Protein AF-A0A922ABZ6-F1 (afdb_monomer_lite)

pLDDT: mean 70.18, std 15.96, range [32.09, 91.5]

Organism: Carya illinoinensis (NCBI:txid32201)

Foldseek 3Di:
DDLVVLVVLLQDQDDCVPPVVSNVVSQVSQVVLLVVVLVPDDPVLNVVSVPPSGNNVSVVVVLVVVVVVVPDDDDDDDDDDDDDDDDDDDDDDDDPDCPDLVLCVQLLVCLLVLNLVSNVVSCVVPVCQLQDARPPQQGGSLLSNLVSVNLVNLLVSLVSDDLVSQCDAGNVRDGSLRSCVSVVVVSSNVSSVD

Radius of gyration: 22.15 Å; chains: 1; bounding box: 46×46×70 Å

InterPro domains:
  IPR002110 Ankyrin repeat [PF12796] (137-193)

Secondary structure (DSSP, 8-state):
--HHHHHHTTSSPPPTTT-HHHHHHHHHHHHHHHHHHHHHS-HHHHHHHTT-S-HHHHHHHHHHHHHHGGG------------------------S----TTHHHHHHHHHHTT-HHHHHHHHHH-GGGGT---TTSSSSHHHHHHHTT-HHHHHHHHHHS-HHHHT-B-TTS-BHHHHHHHTT-HHHHHHTT-

Structure (mmCIF, N/CA/C/O backbone):
data_AF-A0A922ABZ6-F1
#
_entry.id   AF-A0A922ABZ6-F1
#
loop_
_atom_site.group_PDB
_atom_site.id
_atom_site.type_symbol
_atom_site.label_atom_id
_atom_site.label_alt_id
_atom_site.label_comp_id
_atom_site.label_asym_id
_atom_site.label_entity_id
_atom_site.label_seq_id
_atom_site.pdbx_PDB_ins_code
_atom_site.Cartn_x
_atom_site.Cartn_y
_atom_site.Cartn_z
_atom_site.occupancy
_atom_site.B_iso_or_equiv
_atom_site.auth_seq_id
_atom_site.auth_comp_id
_atom_site.auth_asym_id
_atom_site.auth_atom_id
_atom_site.pdbx_PDB_model_num
ATOM 1 N N . MET A 1 1 ? -15.341 13.114 8.470 1.00 44.47 1 MET A N 1
ATOM 2 C CA . MET A 1 1 ? -14.478 12.720 9.604 1.00 44.47 1 MET A CA 1
ATOM 3 C C . MET A 1 1 ? -13.965 11.326 9.291 1.00 44.47 1 MET A C 1
ATOM 5 O O . MET A 1 1 ? -14.801 10.466 9.055 1.00 44.47 1 MET A O 1
ATOM 9 N N . GLY A 1 2 ? -12.650 11.138 9.168 1.00 47.41 2 GLY A N 1
ATOM 10 C CA . GLY A 1 2 ? -12.057 9.849 8.787 1.00 47.41 2 GLY A CA 1
ATOM 11 C C . GLY A 1 2 ? -11.993 8.852 9.949 1.00 47.41 2 GLY A C 1
ATOM 12 O O . GLY A 1 2 ? -12.058 9.259 11.112 1.00 47.41 2 GLY A O 1
ATOM 13 N N . LEU A 1 3 ? -11.845 7.561 9.629 1.00 48.88 3 LEU A N 1
ATOM 14 C CA . LEU A 1 3 ? -11.739 6.465 10.605 1.00 48.88 3 LEU A CA 1
ATOM 15 C C . LEU A 1 3 ? -10.607 6.691 11.627 1.00 48.88 3 LEU A C 1
ATOM 17 O O . LEU A 1 3 ? -10.768 6.364 12.797 1.00 48.88 3 LEU A O 1
ATOM 21 N N . TRP A 1 4 ? -9.503 7.328 11.225 1.00 52.81 4 TRP A N 1
ATOM 22 C CA . TRP A 1 4 ? -8.368 7.641 12.104 1.00 52.81 4 TRP A CA 1
ATOM 23 C C . TRP A 1 4 ? -8.692 8.640 13.211 1.00 52.81 4 TRP A C 1
ATOM 25 O O . TRP A 1 4 ? -8.276 8.442 14.348 1.00 52.81 4 TRP A O 1
ATOM 35 N N . ASN A 1 5 ? -9.531 9.640 12.929 1.00 54.81 5 ASN A N 1
ATOM 36 C CA . ASN A 1 5 ? -9.995 10.574 13.959 1.00 54.81 5 ASN A CA 1
ATOM 37 C C . ASN A 1 5 ? -10.873 9.844 15.001 1.00 54.81 5 ASN A C 1
ATOM 39 O O . ASN A 1 5 ? -10.910 10.195 16.179 1.00 54.81 5 ASN A O 1
ATOM 43 N N . LEU A 1 6 ? -11.547 8.764 14.589 1.00 55.62 6 LEU A N 1
ATOM 44 C CA . LEU A 1 6 ? -12.295 7.875 15.481 1.00 55.62 6 LEU A CA 1
ATOM 45 C C . LEU A 1 6 ? -11.361 7.005 16.343 1.00 55.62 6 LEU A C 1
ATOM 47 O O . LEU A 1 6 ? -11.673 6.756 17.504 1.00 55.62 6 LEU A O 1
ATOM 51 N N . VAL A 1 7 ? -10.217 6.580 15.796 1.00 56.31 7 VAL A N 1
ATOM 52 C CA . VAL A 1 7 ? -9.201 5.764 16.483 1.00 56.31 7 VAL A CA 1
ATOM 53 C C . VAL A 1 7 ? -8.405 6.594 17.498 1.00 56.31 7 VAL A C 1
ATOM 55 O O . VAL A 1 7 ? -8.359 6.217 18.669 1.00 56.31 7 VAL A O 1
ATOM 58 N N . GLU A 1 8 ? -7.868 7.755 17.114 1.00 55.25 8 GLU A N 1
ATOM 59 C CA . GLU A 1 8 ? -7.088 8.640 18.002 1.00 55.25 8 GLU A CA 1
ATOM 60 C C . GLU A 1 8 ? -7.904 9.103 19.212 1.00 55.25 8 GLU A C 1
ATOM 62 O O . GLU A 1 8 ? -7.451 9.027 20.359 1.00 55.25 8 GLU A O 1
ATOM 67 N N . THR A 1 9 ? -9.158 9.493 18.973 1.00 50.69 9 THR A N 1
ATOM 68 C CA . THR A 1 9 ? -10.075 9.910 20.040 1.00 50.69 9 THR A CA 1
ATOM 69 C C . THR A 1 9 ? -10.620 8.749 20.877 1.00 50.69 9 THR A C 1
ATOM 71 O O . THR A 1 9 ? -11.268 8.991 21.895 1.00 50.69 9 THR A O 1
ATOM 74 N N . SER A 1 10 ? -10.354 7.496 20.485 1.00 52.34 10 SER A N 1
ATOM 75 C CA . SER A 1 10 ? -10.714 6.287 21.240 1.00 52.34 10 SER A CA 1
ATOM 76 C C . SER A 1 10 ? -9.571 5.715 22.093 1.00 52.34 10 SER A C 1
ATOM 78 O O . SER A 1 10 ? -9.808 4.804 22.884 1.00 52.34 10 SER A O 1
ATOM 80 N N . SER A 1 11 ? -8.354 6.265 21.986 1.00 59.41 11 SER A N 1
ATOM 81 C CA . SER A 1 11 ? -7.131 5.691 22.579 1.00 59.41 11 SER A CA 1
ATOM 82 C C . SER A 1 11 ? -7.129 5.613 24.111 1.00 59.41 11 SER A C 1
ATOM 84 O O . SER A 1 11 ? -6.491 4.724 24.679 1.00 59.41 11 SER A O 1
ATOM 86 N N . LYS A 1 12 ? -7.864 6.495 24.804 1.00 60.88 12 LYS A N 1
ATOM 87 C CA . LYS A 1 12 ? -7.969 6.473 26.268 1.00 60.88 12 LYS A CA 1
ATOM 88 C C . LYS A 1 12 ? -9.396 6.778 26.730 1.00 60.88 12 LYS A C 1
ATOM 90 O O . LYS A 1 12 ? -9.941 7.798 26.310 1.00 60.88 12 LYS A O 1
ATOM 95 N N . PRO A 1 13 ? -10.011 5.935 27.581 1.00 62.41 13 PRO A N 1
ATOM 96 C CA . PRO A 1 13 ? -11.329 6.232 28.120 1.00 62.41 13 PRO A CA 1
ATOM 97 C C . PRO A 1 13 ? -11.248 7.467 29.031 1.00 62.41 13 PRO A C 1
ATOM 99 O O . PRO A 1 13 ? -10.394 7.491 29.928 1.00 62.41 13 PRO A O 1
ATOM 102 N N . PRO A 1 14 ? -12.111 8.482 28.842 1.00 68.38 14 PRO A N 1
ATOM 103 C CA . PRO A 1 14 ? -12.281 9.530 29.841 1.00 68.38 14 PRO A CA 1
ATOM 104 C C . PRO A 1 14 ? -12.816 8.903 31.136 1.00 68.38 14 PRO A C 1
ATOM 106 O O . PRO A 1 14 ? -13.472 7.855 31.110 1.00 68.38 14 PRO A O 1
ATOM 109 N N . LYS A 1 15 ? -12.521 9.507 32.291 1.00 68.25 15 LYS A N 1
ATOM 110 C CA . LYS A 1 15 ? -13.073 9.005 33.552 1.00 68.25 15 LYS A CA 1
ATOM 111 C C . LYS A 1 15 ? -14.575 9.299 33.582 1.00 68.25 15 LYS A C 1
ATOM 113 O O . LYS A 1 15 ? -14.956 10.440 33.329 1.00 68.25 15 LYS A O 1
ATOM 118 N N . PRO A 1 16 ? -15.426 8.326 33.950 1.00 61.47 16 PRO A N 1
ATOM 119 C CA . PRO A 1 16 ? -16.872 8.545 34.052 1.00 61.47 16 PRO A CA 1
ATOM 120 C C . PRO A 1 16 ? -17.253 9.658 35.040 1.00 61.47 16 PRO A C 1
ATOM 122 O O . PRO A 1 16 ? -18.347 10.206 34.963 1.00 61.47 16 PRO A O 1
ATOM 125 N N . GLU A 1 17 ? -16.355 9.956 35.982 1.00 65.38 17 GLU A N 1
ATOM 126 C CA . GLU A 1 17 ? -16.512 10.965 37.032 1.00 65.38 17 GLU A CA 1
ATOM 127 C C . GLU A 1 17 ? -16.326 12.404 36.527 1.00 65.38 17 GLU A C 1
ATOM 129 O O . GLU A 1 17 ? -16.875 13.322 37.133 1.00 65.38 17 GLU A O 1
ATOM 134 N N . ASP A 1 18 ? -15.572 12.593 35.437 1.00 65.94 18 ASP A N 1
ATOM 135 C CA . ASP A 1 18 ? -15.190 13.916 34.930 1.00 65.94 18 ASP A CA 1
ATOM 136 C C . ASP A 1 18 ? -16.233 14.460 33.936 1.00 65.94 18 ASP A C 1
ATOM 138 O O . ASP A 1 18 ? -16.610 15.628 34.021 1.00 65.94 18 ASP A O 1
ATOM 142 N N . ASP A 1 19 ? -16.746 13.611 33.033 1.00 73.56 19 ASP A N 1
ATOM 143 C CA . ASP A 1 19 ? -17.824 13.963 32.099 1.00 73.56 19 ASP A CA 1
ATOM 144 C C . ASP A 1 19 ? -18.546 12.707 31.559 1.00 73.56 19 ASP A C 1
ATOM 146 O O . ASP A 1 19 ? -18.042 11.957 30.715 1.00 73.56 19 ASP A O 1
ATOM 150 N N . VAL A 1 20 ? -19.774 12.479 32.038 1.00 78.19 20 VAL A N 1
ATOM 151 C CA . VAL A 1 20 ? -20.624 11.342 31.635 1.00 78.19 20 VAL A CA 1
ATOM 152 C C . VAL A 1 20 ? -21.026 11.418 30.155 1.00 78.19 20 VAL A C 1
ATOM 154 O O . VAL A 1 20 ? -21.169 10.382 29.502 1.00 78.19 20 VAL A O 1
ATOM 157 N N . VAL A 1 21 ? -21.209 12.625 29.608 1.00 78.44 21 VAL A N 1
ATOM 158 C CA . VAL A 1 21 ? -21.620 12.835 28.211 1.00 78.44 21 VAL A CA 1
ATOM 159 C C . VAL A 1 21 ? -20.461 12.505 27.275 1.00 78.44 21 VAL A C 1
ATOM 161 O O . VAL A 1 21 ? -20.654 11.818 26.267 1.00 78.44 21 VAL A O 1
ATOM 164 N N . GLU A 1 22 ? -19.251 12.934 27.628 1.00 75.00 22 GLU A N 1
ATOM 165 C CA . GLU A 1 22 ? -18.039 12.611 26.877 1.00 75.00 22 GLU A CA 1
ATOM 166 C C . GLU A 1 22 ? -17.726 11.108 26.920 1.00 75.00 22 GLU A C 1
ATOM 168 O O . GLU A 1 22 ? -17.394 10.518 25.887 1.00 75.00 22 GLU A O 1
ATOM 173 N N . PHE A 1 23 ? -17.917 10.459 28.074 1.00 73.94 23 PHE A N 1
ATOM 174 C CA . PHE A 1 23 ? -17.754 9.010 28.228 1.00 73.94 23 PHE A CA 1
ATOM 175 C C . PHE A 1 23 ? -18.731 8.202 27.361 1.00 73.94 23 PHE A C 1
ATOM 177 O O . PHE A 1 23 ? -18.328 7.255 26.682 1.00 73.94 23 PHE A O 1
ATOM 184 N N . GLU A 1 24 ? -20.007 8.589 27.319 1.00 77.88 24 GLU A N 1
ATOM 185 C CA . GLU A 1 24 ? -21.014 7.962 26.453 1.00 77.88 24 GLU A CA 1
ATOM 186 C C . GLU A 1 24 ? -20.694 8.156 24.959 1.00 77.88 24 GLU A C 1
ATOM 188 O O . GLU A 1 24 ? -20.759 7.211 24.163 1.00 77.88 24 GLU A O 1
ATOM 193 N N . ALA A 1 25 ? -20.271 9.364 24.571 1.00 77.88 25 ALA A N 1
ATOM 194 C CA . ALA A 1 25 ? -19.847 9.656 23.203 1.00 77.88 25 ALA A CA 1
ATOM 195 C C . ALA A 1 25 ? -18.576 8.884 22.809 1.00 77.88 25 ALA A C 1
ATOM 197 O O . ALA A 1 25 ? -18.447 8.436 21.667 1.00 77.88 25 ALA A O 1
ATOM 198 N N . TRP A 1 26 ? -17.629 8.718 23.734 1.00 79.38 26 TRP A N 1
ATOM 199 C CA . TRP A 1 26 ? -16.450 7.871 23.558 1.00 79.38 26 TRP A CA 1
ATOM 200 C C . TRP A 1 26 ? -16.845 6.402 23.372 1.00 79.38 26 TRP A C 1
ATOM 202 O O . TRP A 1 26 ? -16.438 5.784 22.387 1.00 79.38 26 TRP A O 1
ATOM 212 N N . ARG A 1 27 ? -17.717 5.866 24.237 1.00 75.38 27 ARG A N 1
ATOM 213 C CA . ARG A 1 27 ? -18.167 4.466 24.182 1.00 75.38 27 ARG A CA 1
ATOM 214 C C . ARG A 1 27 ? -18.810 4.133 22.839 1.00 75.38 27 ARG A C 1
ATOM 216 O O . ARG A 1 27 ? -18.470 3.121 22.233 1.00 75.38 27 ARG A O 1
ATOM 223 N N . LYS A 1 28 ? -19.694 5.008 22.348 1.00 78.62 28 LYS A N 1
ATOM 224 C CA . LYS A 1 28 ? -20.373 4.833 21.056 1.00 78.62 28 LYS A CA 1
ATOM 225 C C . LYS A 1 28 ? -19.395 4.830 19.877 1.00 78.62 28 LYS A C 1
ATOM 227 O O . LYS A 1 28 ? -19.562 4.052 18.945 1.00 78.62 28 LYS A O 1
ATOM 232 N N . ARG A 1 29 ? -18.376 5.694 19.904 1.00 75.00 29 ARG A N 1
ATOM 233 C CA . ARG A 1 29 ? -17.340 5.741 18.859 1.00 75.00 29 ARG A CA 1
ATOM 234 C C . ARG A 1 29 ? -16.467 4.496 18.874 1.00 75.00 29 ARG A C 1
ATOM 236 O O . ARG A 1 29 ? -16.267 3.895 17.829 1.00 75.00 29 ARG A O 1
ATOM 243 N N . ASN A 1 30 ? -16.015 4.087 20.054 1.00 74.81 30 ASN A N 1
ATOM 244 C CA . ASN A 1 30 ? -15.224 2.878 20.233 1.00 74.81 30 ASN A CA 1
ATOM 245 C C . ASN A 1 30 ? -15.977 1.616 19.754 1.00 74.81 30 ASN A C 1
ATOM 247 O O . ASN A 1 30 ? -15.368 0.765 19.114 1.00 74.81 30 ASN A O 1
ATOM 251 N N . ASP A 1 31 ? -17.294 1.532 19.977 1.00 76.88 31 ASP A N 1
ATOM 252 C CA . ASP A 1 31 ? -18.147 0.453 19.448 1.00 76.88 31 ASP A CA 1
ATOM 253 C C . ASP A 1 31 ? -18.240 0.472 17.910 1.00 76.88 31 ASP A C 1
ATOM 255 O O . ASP A 1 31 ? -18.030 -0.550 17.261 1.00 76.88 31 ASP A O 1
ATOM 259 N N . MET A 1 32 ? -18.444 1.646 17.298 1.00 74.75 32 MET A N 1
ATOM 260 C CA . MET A 1 32 ? -18.451 1.779 15.832 1.00 74.75 32 MET A CA 1
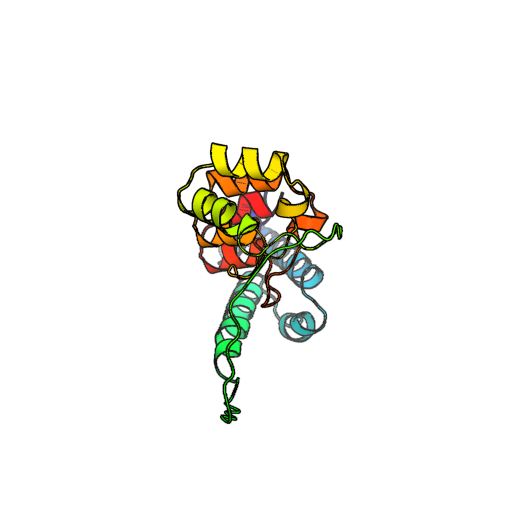ATOM 261 C C . MET A 1 32 ? -17.115 1.370 15.199 1.00 74.75 32 MET A C 1
ATOM 263 O O . MET A 1 32 ? -17.102 0.656 14.196 1.00 74.75 32 MET A O 1
ATOM 267 N N . THR A 1 33 ? -15.991 1.786 15.787 1.00 70.38 33 THR A N 1
ATOM 268 C CA . THR A 1 33 ? -14.658 1.387 15.316 1.00 70.38 33 THR A CA 1
ATOM 269 C C . THR A 1 33 ? -14.458 -0.122 15.445 1.00 70.38 33 THR A C 1
ATOM 271 O O . THR A 1 33 ? -13.955 -0.757 14.522 1.00 70.38 33 THR A O 1
ATOM 274 N N . LEU A 1 34 ? -14.882 -0.717 16.565 1.00 74.81 34 LEU A N 1
ATOM 275 C CA . LEU A 1 34 ? -14.775 -2.156 16.797 1.00 74.81 34 LEU A CA 1
ATOM 276 C C . LEU A 1 34 ? -15.585 -2.956 15.770 1.00 74.81 34 LEU A C 1
ATOM 278 O O . LEU A 1 34 ? -15.064 -3.911 15.200 1.00 74.81 34 LEU A O 1
ATOM 282 N N . GLN A 1 35 ? -16.817 -2.533 15.480 1.00 76.38 35 GLN A N 1
ATOM 283 C CA . GLN A 1 35 ? -17.656 -3.156 14.453 1.00 76.38 35 GLN A CA 1
ATOM 284 C C . GLN A 1 35 ? -17.027 -3.061 13.057 1.00 76.38 35 GLN A C 1
ATOM 286 O O . GLN A 1 35 ? -17.052 -4.033 12.300 1.00 76.38 35 GLN A O 1
ATOM 291 N N . ALA A 1 36 ? -16.415 -1.923 12.717 1.00 72.00 36 ALA A N 1
ATOM 292 C CA . ALA A 1 36 ? -15.704 -1.751 11.452 1.00 72.00 36 ALA A CA 1
ATOM 293 C C . ALA A 1 36 ? -14.482 -2.681 11.345 1.00 72.00 36 ALA A C 1
ATOM 295 O O . ALA A 1 36 ? -14.291 -3.326 10.313 1.00 72.00 36 ALA A O 1
ATOM 296 N N . ILE A 1 37 ? -13.697 -2.815 12.421 1.00 70.81 37 ILE A N 1
ATOM 297 C CA . ILE A 1 37 ? -12.565 -3.753 12.492 1.00 70.81 37 ILE A CA 1
ATOM 298 C C . ILE A 1 37 ? -13.059 -5.194 12.324 1.00 70.81 37 ILE A C 1
ATOM 300 O O . ILE A 1 37 ? -12.545 -5.925 11.481 1.00 70.81 37 ILE A O 1
ATOM 304 N N . GLN A 1 38 ? -14.085 -5.590 13.081 1.00 70.88 38 GLN A N 1
ATOM 305 C CA . GLN A 1 38 ? -14.665 -6.935 13.038 1.00 70.88 38 GLN A CA 1
ATOM 306 C C . GLN A 1 38 ? -15.206 -7.287 11.648 1.00 70.88 38 GLN A C 1
ATOM 308 O O . GLN A 1 38 ? -14.937 -8.376 11.154 1.00 70.88 38 GLN A O 1
ATOM 313 N N . SER A 1 39 ? -15.902 -6.356 10.992 1.00 73.19 39 SER A N 1
ATOM 314 C CA . SER A 1 39 ? -16.468 -6.557 9.649 1.00 73.19 39 SER A CA 1
ATOM 315 C C . SER A 1 39 ? -15.399 -6.647 8.556 1.00 73.19 39 SER A C 1
ATOM 317 O O . SER A 1 39 ? -15.625 -7.276 7.526 1.00 73.19 39 SER A O 1
ATOM 319 N N . SER A 1 40 ? -14.241 -6.022 8.783 1.00 67.06 40 SER A N 1
ATOM 320 C CA . SER A 1 40 ? -13.121 -6.007 7.835 1.00 67.06 40 SER A CA 1
ATOM 321 C C . SER A 1 40 ? -12.185 -7.211 8.001 1.00 67.06 40 SER A C 1
ATOM 323 O O . SER A 1 40 ? -11.390 -7.504 7.111 1.00 67.06 40 SER A O 1
ATOM 325 N N . CYS A 1 41 ? -12.253 -7.912 9.135 1.00 68.88 41 CYS A N 1
ATOM 326 C CA . CYS A 1 41 ? -11.377 -9.035 9.453 1.00 68.88 41 CYS A CA 1
ATOM 327 C C . CYS A 1 41 ? -11.997 -10.372 9.009 1.00 68.88 41 CYS A C 1
ATOM 329 O O . CYS A 1 41 ? -13.162 -10.650 9.276 1.00 68.88 41 CYS A O 1
ATOM 331 N N . GLY A 1 42 ? -11.211 -11.241 8.362 1.00 63.78 42 GLY A N 1
ATOM 332 C CA . GLY A 1 42 ? -11.644 -12.596 7.993 1.00 63.78 42 GLY A CA 1
ATOM 333 C C . GLY A 1 42 ? -12.032 -13.465 9.204 1.00 63.78 42 GLY A C 1
ATOM 334 O O . GLY A 1 42 ? -11.652 -13.188 10.343 1.00 63.78 42 GLY A O 1
ATOM 335 N N . MET A 1 43 ? -12.779 -14.552 8.962 1.00 62.78 43 MET A N 1
ATOM 336 C CA . MET A 1 43 ? -13.361 -15.423 10.007 1.00 62.78 43 MET A CA 1
ATOM 337 C C . MET A 1 43 ? -12.327 -15.991 11.004 1.00 62.78 43 MET A C 1
ATOM 339 O O . MET A 1 43 ? -12.647 -16.219 12.169 1.00 62.78 43 MET A O 1
ATOM 343 N N . ASN A 1 44 ? -11.081 -16.177 10.566 1.00 60.59 44 ASN A N 1
ATOM 344 C CA . ASN A 1 44 ? -9.956 -16.614 11.395 1.00 60.59 44 ASN A CA 1
ATOM 345 C C . ASN A 1 44 ? -9.586 -15.585 12.480 1.00 60.59 44 ASN A C 1
ATOM 347 O O . ASN A 1 44 ? -9.412 -15.952 13.639 1.00 60.59 44 ASN A O 1
ATOM 351 N N . ILE A 1 45 ? -9.532 -14.304 12.121 1.00 62.78 45 ILE A N 1
ATOM 352 C CA . ILE A 1 45 ? -9.143 -13.197 13.004 1.00 62.78 45 ILE A CA 1
ATOM 353 C C . ILE A 1 45 ? -10.307 -12.796 13.916 1.00 62.78 45 ILE A C 1
ATOM 355 O O . ILE A 1 45 ? -10.121 -12.568 15.112 1.00 62.78 45 ILE A O 1
ATOM 359 N N . LEU A 1 46 ? -11.525 -12.787 13.361 1.00 63.16 46 LEU A N 1
ATOM 360 C CA . LEU A 1 46 ? -12.775 -12.495 14.068 1.00 63.16 46 LEU A CA 1
ATOM 361 C C . LEU A 1 46 ? -12.917 -13.295 15.366 1.00 63.16 46 LEU A C 1
ATOM 363 O O . LEU A 1 46 ? -13.307 -12.738 16.388 1.00 63.16 46 LEU A O 1
ATOM 367 N N . SER A 1 47 ? -12.543 -14.577 15.352 1.00 65.12 47 SER A N 1
ATOM 368 C CA . SER A 1 47 ? -12.657 -15.458 16.519 1.00 65.12 47 SER A CA 1
ATOM 369 C C . SER A 1 47 ? -11.851 -14.993 17.743 1.00 65.12 47 SER A C 1
ATOM 371 O O . SER A 1 47 ? -12.220 -15.319 18.869 1.00 65.12 47 SER A O 1
ATOM 373 N N . TRP A 1 48 ? -10.791 -14.202 17.546 1.00 58.34 48 TRP A N 1
ATOM 374 C CA . TRP A 1 48 ? -9.919 -13.729 18.628 1.00 58.34 48 TRP A CA 1
ATOM 375 C C . TRP A 1 48 ? -10.282 -12.311 19.087 1.00 58.34 48 TRP A C 1
ATOM 377 O O . TRP A 1 48 ? -10.093 -11.978 20.254 1.00 58.34 48 TRP A O 1
ATOM 387 N N . ILE A 1 49 ? -10.865 -11.493 18.202 1.00 68.25 49 ILE A N 1
ATOM 388 C CA . ILE A 1 49 ? -11.276 -10.108 18.502 1.00 68.25 49 ILE A CA 1
ATOM 389 C C . ILE A 1 49 ? -12.738 -9.977 18.963 1.00 68.25 49 ILE A C 1
ATOM 391 O O . ILE A 1 49 ? -13.143 -8.908 19.418 1.00 68.25 49 ILE A O 1
ATOM 395 N N . ASN A 1 50 ? -13.538 -11.048 18.889 1.00 64.81 50 ASN A N 1
ATOM 396 C CA . ASN A 1 50 ? -14.967 -11.020 19.235 1.00 64.81 50 ASN A CA 1
ATOM 397 C C . ASN A 1 50 ? -15.252 -10.765 20.730 1.00 64.81 50 ASN A C 1
ATOM 399 O O . ASN A 1 50 ? -16.384 -10.483 21.104 1.00 64.81 50 ASN A O 1
ATOM 403 N N . ASN A 1 51 ? -14.239 -10.878 21.596 1.00 62.25 51 ASN A N 1
ATOM 404 C CA . ASN A 1 51 ? -14.375 -10.706 23.047 1.00 62.25 51 ASN A CA 1
ATOM 405 C C . ASN A 1 51 ? -13.667 -9.441 23.576 1.00 62.25 51 ASN A C 1
ATOM 407 O O . ASN A 1 51 ? -13.384 -9.336 24.769 1.00 62.25 51 ASN A O 1
ATOM 411 N N . ILE A 1 52 ? -13.326 -8.498 22.691 1.00 67.06 52 ILE A N 1
ATOM 412 C CA . ILE A 1 52 ? -12.598 -7.273 23.038 1.00 67.06 52 ILE A CA 1
ATOM 413 C C . ILE A 1 52 ? -13.557 -6.086 22.998 1.00 67.06 52 ILE A C 1
ATOM 415 O O . ILE A 1 52 ? -14.161 -5.809 21.972 1.00 67.06 52 ILE A O 1
ATOM 419 N N . CYS A 1 53 ? -13.654 -5.343 24.101 1.00 62.44 53 CYS A N 1
ATOM 420 C CA . CYS A 1 53 ? -14.543 -4.182 24.202 1.00 62.44 53 CYS A CA 1
ATOM 421 C C . CYS A 1 53 ? -13.913 -2.868 23.709 1.00 62.44 53 CYS A C 1
ATOM 423 O O . CYS A 1 53 ? -14.604 -1.857 23.674 1.00 62.44 53 CYS A O 1
ATOM 425 N N . SER A 1 54 ? -12.616 -2.838 23.383 1.00 67.56 54 SER A N 1
ATOM 426 C CA . SER A 1 54 ? -11.897 -1.633 22.940 1.00 67.56 54 SER A CA 1
ATOM 427 C C . SER A 1 54 ? -11.293 -1.813 21.553 1.00 67.56 54 SER A C 1
ATOM 429 O O . SER A 1 54 ? -10.528 -2.748 21.323 1.00 67.56 54 SER A O 1
ATOM 431 N N . ALA A 1 55 ? -11.580 -0.873 20.655 1.00 68.25 55 ALA A N 1
ATOM 432 C CA . ALA A 1 55 ? -11.024 -0.861 19.308 1.00 68.25 55 ALA A CA 1
ATOM 433 C C . ALA A 1 55 ? -9.495 -0.715 19.312 1.00 68.25 55 ALA A C 1
ATOM 435 O O . ALA A 1 55 ? -8.820 -1.367 18.521 1.00 68.25 55 ALA A O 1
ATOM 436 N N . ASN A 1 56 ? -8.941 0.069 20.243 1.00 66.56 56 ASN A N 1
ATOM 437 C CA . ASN A 1 56 ? -7.494 0.219 20.377 1.00 66.56 56 ASN A CA 1
ATOM 438 C C . ASN A 1 56 ? -6.828 -1.092 20.834 1.00 66.56 56 ASN A C 1
ATOM 440 O O . ASN A 1 56 ? -5.845 -1.523 20.245 1.00 66.56 56 ASN A O 1
ATOM 444 N N . ILE A 1 57 ? -7.421 -1.793 21.809 1.00 65.25 57 ILE A N 1
ATOM 445 C CA . ILE A 1 57 ? -6.929 -3.113 22.247 1.00 65.25 57 ILE A CA 1
ATOM 446 C C . ILE A 1 57 ? -7.053 -4.144 21.119 1.00 65.25 57 ILE A C 1
ATOM 448 O O . ILE A 1 57 ? -6.167 -4.979 20.954 1.00 65.25 57 ILE A O 1
ATOM 452 N N . ALA A 1 58 ? -8.128 -4.084 20.325 1.00 68.12 58 ALA A N 1
ATOM 453 C CA . ALA A 1 58 ? -8.287 -4.947 19.161 1.00 68.12 58 ALA A CA 1
ATOM 454 C C . ALA A 1 58 ? -7.177 -4.692 18.127 1.00 68.12 58 ALA A C 1
ATOM 456 O O . ALA A 1 58 ? -6.566 -5.648 17.661 1.00 68.12 58 ALA A O 1
ATOM 457 N N . LEU A 1 59 ? -6.851 -3.427 17.833 1.00 69.50 59 LEU A N 1
ATOM 458 C CA . LEU A 1 59 ? -5.744 -3.050 16.943 1.00 69.50 59 LEU A CA 1
ATOM 459 C C . LEU A 1 59 ? -4.372 -3.473 17.489 1.00 69.50 59 LEU A C 1
ATOM 461 O O . LEU A 1 59 ? -3.573 -4.040 16.747 1.00 69.50 59 LEU A O 1
ATOM 465 N N . GLU A 1 60 ? -4.103 -3.261 18.778 1.00 66.94 60 GLU A N 1
ATOM 466 C CA . GLU A 1 60 ? -2.857 -3.691 19.427 1.00 66.94 60 GLU A CA 1
ATOM 467 C C . GLU A 1 60 ? -2.705 -5.220 19.425 1.00 66.94 60 GLU A C 1
ATOM 469 O O . GLU A 1 60 ? -1.619 -5.740 19.162 1.00 66.94 60 GLU A O 1
ATOM 474 N N . MET A 1 61 ? -3.787 -5.964 19.680 1.00 66.19 61 MET A N 1
ATOM 475 C CA . MET A 1 61 ? -3.780 -7.426 19.606 1.00 66.19 61 MET A CA 1
ATOM 476 C C . MET A 1 61 ? -3.583 -7.926 18.178 1.00 66.19 61 MET A C 1
ATOM 478 O O . MET A 1 61 ? -2.824 -8.872 17.991 1.00 66.19 61 MET A O 1
ATOM 482 N N . LEU A 1 62 ? -4.205 -7.290 17.181 1.00 68.75 62 LEU A N 1
ATOM 483 C CA . LEU A 1 62 ? -3.938 -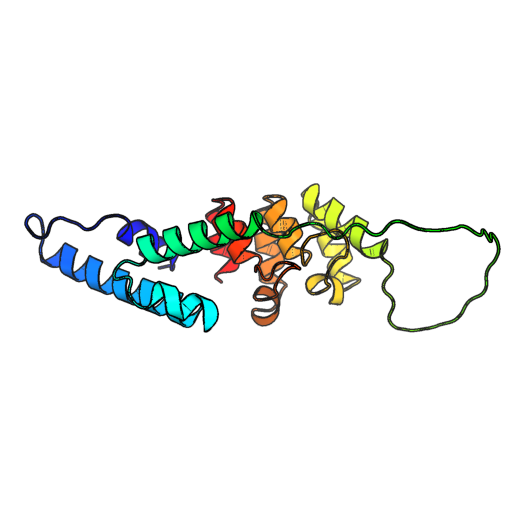7.585 15.773 1.00 68.75 62 LEU A CA 1
ATOM 484 C C . LEU A 1 62 ? -2.451 -7.383 15.474 1.00 68.75 62 LEU A C 1
ATOM 486 O O . LEU A 1 62 ? -1.786 -8.325 15.052 1.00 68.75 62 LEU A O 1
ATOM 490 N N . ALA A 1 63 ? -1.901 -6.212 15.799 1.00 71.44 63 ALA A N 1
ATOM 491 C CA . ALA A 1 63 ? -0.478 -5.936 15.622 1.00 71.44 63 ALA A CA 1
ATOM 492 C C . ALA A 1 63 ? 0.402 -6.997 16.309 1.00 71.44 63 ALA A C 1
ATOM 494 O O . ALA A 1 63 ? 1.369 -7.471 15.722 1.00 71.44 63 ALA A O 1
ATOM 495 N N . LYS A 1 64 ? 0.040 -7.443 17.517 1.00 65.69 64 LYS A N 1
ATOM 496 C CA . LYS A 1 64 ? 0.790 -8.454 18.272 1.00 65.69 64 LYS A CA 1
ATOM 497 C C . LYS A 1 64 ? 0.716 -9.865 17.672 1.00 65.69 64 LYS A C 1
ATOM 499 O O . LYS A 1 64 ? 1.755 -10.505 17.529 1.00 65.69 64 LYS A O 1
ATOM 504 N N . MET A 1 65 ? -0.469 -10.351 17.297 1.00 63.75 65 MET A N 1
ATOM 505 C CA . MET A 1 65 ? -0.644 -11.692 16.707 1.00 63.75 65 MET A CA 1
ATOM 506 C C . MET A 1 65 ? 0.190 -11.876 15.433 1.00 63.75 65 MET A C 1
ATOM 508 O O . MET A 1 65 ? 0.760 -12.943 15.193 1.00 63.75 65 MET A O 1
ATOM 512 N N . PHE A 1 66 ? 0.285 -10.824 14.620 1.00 59.00 66 PHE A N 1
ATOM 513 C CA . PHE A 1 66 ? 1.013 -10.877 13.354 1.00 59.00 66 PHE A CA 1
ATOM 514 C C . PHE A 1 66 ? 2.524 -10.673 13.512 1.00 59.00 66 PHE A C 1
ATOM 516 O O . PHE A 1 66 ? 3.286 -11.121 12.660 1.00 59.00 66 PHE A O 1
ATOM 523 N N . MET A 1 67 ? 2.981 -10.105 14.632 1.00 56.34 67 MET A N 1
ATOM 524 C CA . MET A 1 67 ? 4.403 -10.099 15.000 1.00 56.34 67 MET A CA 1
ATOM 525 C C . MET A 1 67 ? 4.873 -11.474 15.505 1.00 56.34 67 MET A C 1
ATOM 527 O O . MET A 1 67 ? 6.009 -11.871 15.252 1.00 56.34 67 MET A O 1
ATOM 531 N N . GLU A 1 68 ? 4.000 -12.232 16.176 1.00 53.28 68 GLU A N 1
ATOM 532 C CA . GLU A 1 68 ? 4.313 -13.565 16.719 1.00 53.28 68 GLU A CA 1
ATOM 533 C C . GLU A 1 68 ? 4.292 -14.679 15.650 1.00 53.28 68 GLU A C 1
ATOM 535 O O . GLU A 1 68 ? 4.933 -15.717 15.822 1.00 53.28 68 GLU A O 1
ATOM 540 N N . SER A 1 69 ? 3.650 -14.444 14.500 1.00 52.47 69 SER A N 1
ATOM 541 C CA . SER A 1 69 ? 3.606 -15.397 13.375 1.00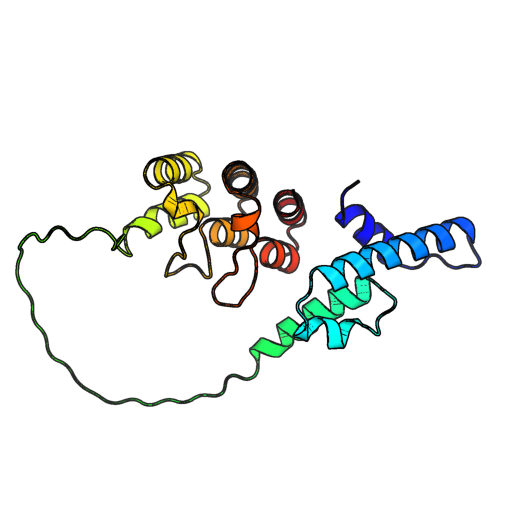 52.47 69 SER A CA 1
ATOM 542 C C . SER A 1 69 ? 4.931 -15.510 12.593 1.00 52.47 69 SER A C 1
ATOM 544 O O . SER A 1 69 ? 5.097 -16.436 11.806 1.00 52.47 69 SER A O 1
ATOM 546 N N . ASN A 1 70 ? 5.916 -14.638 12.848 1.00 47.41 70 ASN A N 1
ATOM 547 C CA . ASN A 1 70 ? 7.244 -14.677 12.210 1.00 47.41 70 ASN A CA 1
ATOM 548 C C . ASN A 1 70 ? 8.233 -15.672 12.864 1.00 47.41 70 ASN A C 1
ATOM 550 O O . ASN A 1 70 ? 9.399 -15.720 12.475 1.00 47.41 70 ASN A O 1
ATOM 554 N N . GLY A 1 71 ? 7.812 -16.436 13.883 1.00 48.19 71 GLY A N 1
ATOM 555 C CA . GLY A 1 71 ? 8.710 -17.258 14.709 1.00 48.19 71 GLY A CA 1
ATOM 556 C C . GLY A 1 71 ? 8.633 -18.775 14.519 1.00 48.19 71 GLY A C 1
ATOM 557 O O . GLY A 1 71 ? 9.428 -19.491 15.126 1.00 48.19 71 GLY A O 1
ATOM 558 N N . GLN A 1 72 ? 7.697 -19.296 13.724 1.00 45.12 72 GLN A N 1
ATOM 559 C CA . GLN A 1 72 ? 7.546 -20.742 13.543 1.00 45.12 72 GLN A CA 1
ATOM 560 C C . GLN A 1 72 ? 7.294 -21.110 12.084 1.00 45.12 72 GLN A C 1
ATOM 562 O O . GLN A 1 72 ? 6.225 -21.604 11.751 1.00 45.12 72 GLN A O 1
ATOM 567 N N . ASP A 1 73 ? 8.311 -20.956 11.235 1.00 40.91 73 ASP A N 1
ATOM 568 C CA . ASP A 1 73 ? 8.444 -21.890 10.120 1.00 40.91 73 ASP A CA 1
ATOM 569 C C . ASP A 1 73 ? 9.827 -22.539 10.149 1.00 40.91 73 ASP A C 1
ATOM 571 O O . ASP A 1 73 ? 10.884 -21.930 9.968 1.00 40.91 73 ASP A O 1
ATOM 575 N N . LYS A 1 74 ? 9.794 -23.800 10.561 1.00 47.22 74 LYS A N 1
ATOM 576 C CA . LYS A 1 74 ? 10.930 -24.641 10.890 1.00 47.22 74 LYS A CA 1
ATOM 577 C C . LYS A 1 74 ? 11.347 -25.372 9.618 1.00 47.22 74 LYS A C 1
ATOM 579 O O . LYS A 1 74 ? 10.612 -26.224 9.141 1.00 47.22 74 LYS A O 1
ATOM 584 N N . LEU A 1 75 ? 12.542 -25.030 9.134 1.00 41.19 75 LEU A N 1
ATOM 585 C CA . LEU A 1 75 ? 13.488 -25.851 8.365 1.00 41.19 75 LEU A CA 1
ATOM 586 C C . LEU A 1 75 ? 12.961 -27.210 7.865 1.00 41.19 75 LEU A C 1
ATOM 588 O O . LEU A 1 75 ? 12.916 -28.177 8.629 1.00 41.19 75 LEU A O 1
ATOM 592 N N . ILE A 1 76 ? 12.769 -27.321 6.550 1.00 38.56 76 ILE A N 1
ATOM 593 C CA . ILE A 1 76 ? 13.213 -28.511 5.819 1.00 38.56 76 ILE A CA 1
ATOM 594 C C . ILE A 1 76 ? 14.227 -28.042 4.777 1.00 38.56 76 ILE A C 1
ATOM 596 O O . ILE A 1 76 ? 13.882 -27.443 3.763 1.00 38.56 76 ILE A O 1
ATOM 600 N N . GLN A 1 77 ? 15.497 -28.291 5.094 1.00 42.94 77 GLN A N 1
ATOM 601 C CA . GLN A 1 77 ? 16.553 -28.431 4.104 1.00 42.94 77 GLN A CA 1
ATOM 602 C C . GLN A 1 77 ? 16.317 -29.744 3.360 1.00 42.94 77 GLN A C 1
ATOM 604 O O . GLN A 1 77 ? 16.141 -30.781 3.998 1.00 42.94 77 GLN A O 1
ATOM 609 N N . THR A 1 78 ? 16.404 -29.699 2.040 1.00 32.09 78 THR A N 1
ATOM 610 C CA . THR A 1 78 ? 16.953 -30.803 1.253 1.00 32.09 78 THR A CA 1
ATOM 611 C C . THR A 1 78 ? 17.825 -30.179 0.178 1.00 32.09 78 THR A C 1
ATOM 613 O O . THR A 1 78 ? 17.325 -29.481 -0.705 1.00 32.09 78 THR A O 1
ATOM 616 N N . GLU A 1 79 ? 19.130 -30.365 0.349 1.00 45.69 79 GLU A N 1
ATOM 617 C CA . GLU A 1 79 ? 20.141 -30.244 -0.696 1.00 45.69 79 GLU A CA 1
ATOM 618 C C . GLU A 1 79 ? 20.003 -31.417 -1.687 1.00 45.69 79 GLU A C 1
ATOM 620 O O . GLU A 1 79 ? 19.226 -32.345 -1.444 1.00 45.69 79 GLU A O 1
ATOM 625 N N . ASP A 1 80 ? 20.807 -31.340 -2.753 1.00 38.38 80 ASP A N 1
ATOM 626 C CA . ASP A 1 80 ? 21.105 -32.346 -3.786 1.00 38.38 80 ASP A CA 1
ATOM 627 C C . ASP A 1 80 ? 20.228 -32.257 -5.057 1.00 38.38 80 ASP A C 1
ATOM 629 O O . ASP A 1 80 ? 19.004 -32.267 -4.993 1.00 38.38 80 ASP A O 1
ATOM 633 N N . ASP A 1 81 ? 20.737 -32.226 -6.289 1.00 39.72 81 ASP A N 1
ATOM 634 C CA . ASP A 1 81 ? 22.091 -32.079 -6.823 1.00 39.72 81 ASP A CA 1
ATOM 635 C C . ASP A 1 81 ? 21.969 -31.814 -8.345 1.00 39.72 81 ASP A C 1
ATOM 637 O O . ASP A 1 81 ? 21.028 -32.260 -9.005 1.00 39.72 81 ASP A O 1
ATOM 641 N N . ASP A 1 82 ? 22.991 -31.145 -8.860 1.00 38.09 82 ASP A N 1
ATOM 642 C CA . ASP A 1 82 ? 23.593 -31.264 -10.185 1.00 38.09 82 ASP A CA 1
ATOM 643 C C . ASP A 1 82 ? 23.128 -30.506 -11.456 1.00 38.09 82 ASP A C 1
ATOM 645 O O . ASP A 1 82 ? 21.969 -30.319 -11.823 1.00 38.09 82 ASP A O 1
ATOM 649 N N . SER A 1 83 ? 24.195 -30.073 -12.125 1.00 48.31 83 SER A N 1
ATOM 650 C CA . SER A 1 83 ? 24.411 -29.198 -13.275 1.00 48.31 83 SER A CA 1
ATOM 651 C C . SER A 1 83 ? 23.952 -29.779 -14.623 1.00 48.31 83 SER A C 1
ATOM 653 O O . SER A 1 83 ? 24.002 -30.986 -14.826 1.00 48.31 83 SER A O 1
ATOM 655 N N . ILE A 1 84 ? 23.607 -28.915 -15.597 1.00 43.31 84 ILE A N 1
ATOM 656 C CA . ILE A 1 84 ? 24.279 -28.859 -16.917 1.00 43.31 84 ILE A CA 1
ATOM 657 C C . ILE A 1 84 ? 23.790 -27.670 -17.773 1.00 43.31 84 ILE A C 1
ATOM 659 O O . ILE A 1 84 ? 22.613 -27.353 -17.912 1.00 43.31 84 ILE A O 1
ATOM 663 N N . ILE A 1 85 ? 24.797 -27.036 -18.365 1.00 45.22 85 ILE A N 1
ATOM 664 C CA . ILE A 1 85 ? 24.873 -25.863 -19.237 1.00 45.22 85 ILE A CA 1
ATOM 665 C C . ILE A 1 85 ? 24.149 -26.082 -20.579 1.00 45.22 85 ILE A C 1
ATOM 667 O O . ILE A 1 85 ? 24.334 -27.125 -21.199 1.00 45.22 85 ILE A O 1
ATOM 671 N N . ASN A 1 86 ? 23.489 -25.051 -21.132 1.00 34.56 86 ASN A N 1
ATOM 672 C CA . ASN A 1 86 ? 23.666 -24.758 -22.562 1.00 34.56 86 ASN A CA 1
ATOM 673 C C . ASN A 1 86 ? 23.366 -23.311 -22.976 1.00 34.56 86 ASN A C 1
ATOM 675 O O . ASN A 1 86 ? 22.322 -22.733 -22.695 1.00 34.56 86 ASN A O 1
ATOM 679 N N . LYS A 1 87 ? 24.343 -22.756 -23.692 1.00 43.31 87 LYS A N 1
ATOM 680 C CA . LYS A 1 87 ? 24.409 -21.419 -24.277 1.00 43.31 87 LYS A CA 1
ATOM 681 C C . LYS A 1 87 ? 24.058 -21.532 -25.762 1.00 43.31 87 LYS A C 1
ATOM 683 O O . LYS A 1 87 ? 24.729 -22.280 -26.464 1.00 43.31 87 LYS A O 1
ATOM 688 N N . GLY A 1 88 ? 23.111 -20.728 -26.252 1.00 34.94 88 GLY A N 1
ATOM 689 C CA . GLY A 1 88 ? 23.075 -20.344 -27.670 1.00 34.94 88 GLY A CA 1
ATOM 690 C C . GLY A 1 88 ? 21.715 -20.338 -28.380 1.00 34.94 88 GLY A C 1
ATOM 691 O O . GLY A 1 88 ? 21.164 -21.385 -28.683 1.00 34.94 88 GLY A O 1
ATOM 692 N N . ASN A 1 89 ? 21.340 -19.122 -28.795 1.00 36.16 89 ASN A N 1
ATOM 693 C CA . ASN A 1 89 ? 20.652 -18.729 -30.036 1.00 36.16 89 ASN A CA 1
ATOM 694 C C . ASN A 1 89 ? 19.117 -18.808 -30.190 1.00 36.16 89 ASN A C 1
ATOM 696 O O . ASN A 1 89 ? 18.526 -19.860 -30.396 1.00 36.16 89 ASN A O 1
ATOM 700 N N . SER A 1 90 ? 18.544 -17.595 -30.265 1.00 46.72 90 SER A N 1
ATOM 701 C CA . SER A 1 90 ? 17.574 -17.071 -31.246 1.00 46.72 90 SER A CA 1
ATOM 702 C C . SER A 1 90 ? 16.644 -18.045 -31.972 1.00 46.72 90 SER A C 1
ATOM 704 O O . SER A 1 90 ? 17.057 -18.743 -32.892 1.00 46.72 90 SER A O 1
ATOM 706 N N . SER A 1 91 ? 15.340 -17.893 -31.742 1.00 39.47 91 SER A N 1
ATOM 707 C CA . SER A 1 91 ? 14.403 -17.491 -32.805 1.00 39.47 91 SER A CA 1
ATOM 708 C C . SER A 1 91 ? 13.022 -17.194 -32.223 1.00 39.47 91 SER A C 1
ATOM 710 O O . SER A 1 91 ? 12.573 -17.826 -31.269 1.00 39.47 91 SER A O 1
ATOM 712 N N . SER A 1 92 ? 12.389 -16.187 -32.813 1.00 51.25 92 SER A N 1
ATOM 713 C CA . SER A 1 92 ? 11.053 -15.685 -32.537 1.00 51.25 92 SER A CA 1
ATOM 714 C C . SER A 1 92 ? 10.007 -16.791 -32.411 1.00 51.25 92 SER A C 1
ATOM 716 O O . SER A 1 92 ? 9.839 -17.602 -33.322 1.00 51.25 92 SER A O 1
ATOM 718 N N . LYS A 1 93 ? 9.244 -16.747 -31.319 1.00 40.25 93 LYS A N 1
ATOM 719 C CA . LYS A 1 93 ? 7.876 -17.256 -31.277 1.00 40.25 93 LYS A CA 1
ATOM 720 C C . LYS A 1 93 ? 7.018 -16.256 -30.526 1.00 40.25 93 LYS A C 1
ATOM 722 O O . LYS A 1 93 ? 7.207 -16.035 -29.334 1.00 40.25 93 LYS A O 1
ATOM 727 N N . ASP A 1 94 ? 6.104 -15.662 -31.275 1.00 46.44 94 ASP A N 1
ATOM 728 C CA . ASP A 1 94 ? 4.964 -14.927 -30.766 1.00 46.44 94 ASP A CA 1
ATOM 729 C C . ASP A 1 94 ? 4.214 -15.821 -29.777 1.00 46.44 94 ASP A C 1
ATOM 731 O O . ASP A 1 94 ? 3.733 -16.892 -30.143 1.00 46.44 94 ASP A O 1
ATOM 735 N N . ASN A 1 95 ? 4.150 -15.395 -28.520 1.00 39.03 95 ASN A N 1
ATOM 736 C CA . ASN A 1 95 ? 3.205 -15.902 -27.539 1.00 39.03 95 ASN A CA 1
ATOM 737 C C . ASN A 1 95 ? 2.825 -14.738 -26.630 1.00 39.03 95 ASN A C 1
ATOM 739 O O . ASN A 1 95 ? 3.641 -14.208 -25.878 1.00 39.03 95 ASN A O 1
ATOM 743 N N . ALA A 1 96 ? 1.571 -14.319 -26.752 1.00 48.72 96 ALA A N 1
ATOM 744 C CA . ALA A 1 96 ? 0.939 -13.399 -25.830 1.00 48.72 96 ALA A CA 1
ATOM 745 C C . ALA A 1 96 ? 0.996 -13.975 -24.403 1.00 48.72 96 ALA A C 1
ATOM 747 O O . ALA A 1 96 ? 0.623 -15.129 -24.195 1.00 48.72 96 ALA A O 1
ATOM 748 N N . GLY A 1 97 ? 1.425 -13.160 -23.433 1.00 47.94 97 GLY A N 1
ATOM 749 C CA . GLY A 1 97 ? 1.129 -13.396 -22.015 1.00 47.94 97 GLY A CA 1
ATOM 750 C C . GLY A 1 97 ? 2.287 -13.723 -21.071 1.00 47.94 97 GLY A C 1
ATOM 751 O O . GLY A 1 97 ? 2.020 -14.263 -20.004 1.00 47.94 97 GLY A O 1
ATOM 752 N N . GLN A 1 98 ? 3.541 -13.394 -21.393 1.00 45.41 98 GLN A N 1
ATOM 753 C CA . GLN A 1 98 ? 4.628 -13.460 -20.406 1.00 45.41 98 GLN A CA 1
ATOM 754 C C . GLN A 1 98 ? 5.378 -12.128 -20.372 1.00 45.41 98 GLN A C 1
ATOM 756 O O . GLN A 1 98 ? 6.401 -11.951 -21.030 1.00 45.41 98 GLN A O 1
ATOM 761 N N . GLU A 1 99 ? 4.807 -11.161 -19.652 1.00 50.03 99 GLU A N 1
ATOM 762 C CA . GLU A 1 99 ? 5.500 -9.922 -19.286 1.00 50.03 99 GLU A CA 1
ATOM 763 C C . GLU A 1 99 ? 6.741 -10.318 -18.483 1.00 50.03 99 GLU A C 1
ATOM 765 O O . GLU A 1 99 ? 6.652 -11.065 -17.504 1.00 50.03 99 GLU A O 1
ATOM 770 N N . ARG A 1 100 ? 7.920 -9.958 -18.991 1.00 53.78 100 ARG A N 1
ATOM 771 C CA . ARG A 1 100 ? 9.182 -10.532 -18.523 1.00 53.78 100 ARG A CA 1
ATOM 772 C C . ARG A 1 100 ? 9.541 -9.897 -17.183 1.00 53.78 100 ARG A C 1
ATOM 774 O O . ARG A 1 100 ? 9.285 -8.720 -16.959 1.00 53.78 100 ARG A O 1
ATOM 781 N N . GLU A 1 101 ? 10.175 -10.668 -16.306 1.00 48.88 101 GLU A N 1
ATOM 782 C CA . GLU A 1 101 ? 10.638 -10.238 -14.974 1.00 48.88 101 GLU A CA 1
ATOM 783 C C . GLU A 1 101 ? 11.432 -8.914 -14.967 1.00 48.88 101 GLU A C 1
ATOM 785 O O . GLU A 1 101 ? 11.382 -8.180 -13.980 1.00 48.88 101 GLU A O 1
ATOM 790 N N . ASP A 1 102 ? 12.095 -8.572 -16.076 1.00 57.28 102 ASP A N 1
ATOM 791 C CA . ASP A 1 102 ? 12.857 -7.329 -16.253 1.00 57.28 102 ASP A CA 1
ATOM 792 C C . ASP A 1 102 ? 11.981 -6.075 -16.434 1.00 57.28 102 ASP A C 1
ATOM 794 O O . ASP A 1 102 ? 12.438 -4.961 -16.164 1.00 57.28 102 ASP A O 1
ATOM 798 N N . ASP A 1 103 ? 10.726 -6.227 -16.869 1.00 72.00 103 ASP A N 1
ATOM 799 C CA . ASP A 1 103 ? 9.870 -5.098 -17.248 1.00 72.00 103 ASP A CA 1
ATOM 800 C C . ASP A 1 103 ? 9.460 -4.287 -16.000 1.00 72.00 103 ASP A C 1
ATOM 802 O O . ASP A 1 103 ? 9.435 -3.057 -16.013 1.00 72.00 103 ASP A O 1
ATOM 806 N N . TYR A 1 104 ? 9.261 -4.954 -14.861 1.00 84.56 104 TYR A N 1
ATOM 807 C CA . TYR A 1 104 ? 8.816 -4.321 -13.614 1.00 84.56 104 TYR A CA 1
ATOM 808 C C . TYR A 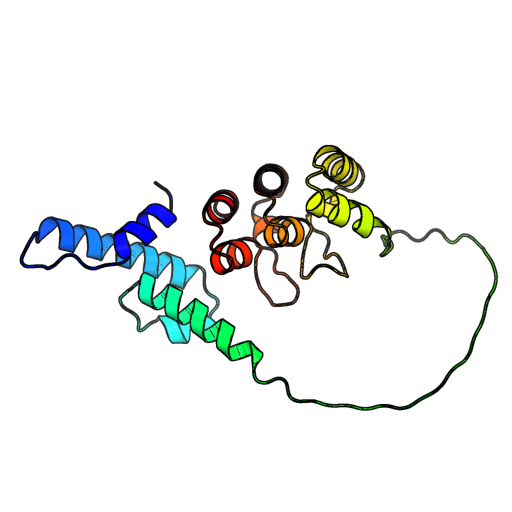1 104 ? 9.936 -3.696 -12.776 1.00 84.56 104 TYR A C 1
ATOM 810 O O . TYR A 1 104 ? 9.670 -2.861 -11.906 1.00 84.56 104 TYR A O 1
ATOM 818 N N . ALA A 1 105 ? 11.196 -4.070 -13.017 1.00 86.19 105 ALA A N 1
ATOM 819 C CA . ALA A 1 105 ? 12.339 -3.563 -12.253 1.00 86.19 105 ALA A CA 1
ATOM 820 C C . ALA A 1 105 ? 12.518 -2.050 -12.435 1.00 86.19 105 ALA A C 1
ATOM 822 O O . ALA A 1 105 ? 12.801 -1.331 -11.473 1.00 86.19 105 ALA A O 1
ATOM 823 N N . GLY A 1 106 ? 12.289 -1.559 -13.657 1.00 88.06 106 GLY A N 1
ATOM 824 C CA . GLY A 1 106 ? 12.297 -0.128 -13.957 1.00 88.06 106 GLY A CA 1
ATOM 825 C C . GLY A 1 106 ? 11.218 0.631 -13.184 1.00 88.06 106 GLY A C 1
ATOM 826 O O . GLY A 1 106 ? 11.515 1.658 -12.575 1.00 88.06 106 GLY A O 1
ATOM 827 N N . LEU A 1 107 ? 9.998 0.086 -13.143 1.00 90.06 107 LEU A N 1
ATOM 828 C CA . LEU A 1 107 ? 8.869 0.671 -12.418 1.00 90.06 107 LEU A CA 1
ATOM 829 C C . LEU A 1 107 ? 9.154 0.777 -10.915 1.00 90.06 107 LEU A C 1
ATOM 831 O O . LEU A 1 107 ? 9.033 1.855 -10.338 1.00 90.06 107 LEU A O 1
ATOM 835 N N . VAL A 1 108 ? 9.580 -0.317 -10.280 1.00 89.50 108 VAL A N 1
ATOM 836 C CA . VAL A 1 108 ? 9.853 -0.330 -8.833 1.00 89.50 108 VAL A CA 1
ATOM 837 C C . VAL A 1 108 ? 11.005 0.600 -8.476 1.00 89.50 108 VAL A C 1
ATOM 839 O O . VAL A 1 108 ? 10.914 1.340 -7.498 1.00 89.50 108 VAL A O 1
ATOM 842 N N . LYS A 1 109 ? 12.067 0.629 -9.286 1.00 89.94 109 LYS A N 1
ATOM 843 C CA . LYS A 1 109 ? 13.183 1.551 -9.067 1.00 89.94 109 LYS A CA 1
ATOM 844 C C . LYS A 1 109 ? 12.750 3.012 -9.192 1.00 89.94 109 LYS A C 1
ATOM 846 O O . LYS A 1 109 ? 13.200 3.836 -8.397 1.00 89.94 109 LYS A O 1
ATOM 851 N N . ALA A 1 110 ? 11.890 3.339 -10.159 1.00 89.69 110 ALA A N 1
ATOM 852 C CA . ALA A 1 110 ? 11.335 4.683 -10.309 1.00 89.69 110 ALA A CA 1
ATOM 853 C C . ALA A 1 110 ? 10.517 5.083 -9.074 1.00 89.69 110 ALA A C 1
ATOM 855 O O . ALA A 1 110 ? 10.741 6.157 -8.520 1.00 89.69 110 ALA A O 1
ATOM 856 N N . VAL A 1 111 ? 9.664 4.179 -8.580 1.00 89.56 111 VAL A N 1
ATOM 857 C CA . VAL A 1 111 ? 8.911 4.369 -7.333 1.00 89.56 111 VAL A CA 1
ATOM 858 C C . VAL A 1 111 ? 9.854 4.625 -6.156 1.00 89.56 111 VAL A C 1
ATOM 860 O O . VAL A 1 111 ? 9.750 5.665 -5.518 1.00 89.56 111 VAL A O 1
ATOM 863 N N . GLN A 1 112 ? 10.837 3.754 -5.920 1.00 85.94 112 GLN A N 1
ATOM 864 C CA . GLN A 1 112 ? 11.818 3.903 -4.834 1.00 85.94 112 GLN A CA 1
ATOM 865 C C . GLN A 1 112 ? 12.663 5.182 -4.942 1.00 85.94 112 GLN A C 1
ATOM 867 O O . GLN A 1 112 ? 13.102 5.724 -3.932 1.00 85.94 112 GLN A O 1
ATOM 872 N N . SER A 1 113 ? 12.889 5.674 -6.163 1.00 84.69 113 SER A N 1
ATOM 873 C CA . SER A 1 113 ? 13.657 6.898 -6.428 1.00 84.69 113 SER A CA 1
ATOM 874 C C . SER A 1 113 ? 12.796 8.167 -6.422 1.00 84.69 113 SER A C 1
ATOM 876 O O . SER A 1 113 ? 13.309 9.242 -6.729 1.00 84.69 113 SER A O 1
ATOM 878 N N . ARG A 1 114 ? 11.500 8.060 -6.090 1.00 83.69 114 ARG A N 1
ATOM 879 C CA . ARG A 1 114 ? 10.513 9.152 -6.126 1.00 83.69 114 ARG A CA 1
ATOM 880 C C . ARG A 1 114 ? 10.275 9.747 -7.527 1.00 83.69 114 ARG A C 1
ATOM 882 O O . ARG A 1 114 ? 9.799 10.874 -7.662 1.00 83.69 114 ARG A O 1
ATOM 889 N N . ASP A 1 115 ? 10.570 9.000 -8.588 1.00 89.44 115 ASP A N 1
ATOM 890 C CA . ASP A 1 115 ? 10.382 9.446 -9.971 1.00 89.44 115 ASP A CA 1
ATOM 891 C C . ASP A 1 115 ? 8.991 9.061 -10.495 1.00 89.44 115 ASP A C 1
ATOM 893 O O . ASP A 1 115 ? 8.796 8.054 -11.186 1.00 89.44 115 ASP A O 1
ATOM 897 N N . TRP A 1 116 ? 7.995 9.881 -10.144 1.00 89.25 116 TRP A N 1
ATOM 898 C CA . TRP A 1 116 ? 6.613 9.668 -10.581 1.00 89.25 116 TRP A CA 1
ATOM 899 C C . TRP A 1 116 ? 6.452 9.739 -12.102 1.00 89.25 116 TRP A C 1
ATOM 901 O O . TRP A 1 116 ? 5.605 9.048 -12.657 1.00 89.25 116 TRP A O 1
ATOM 911 N N . ILE A 1 117 ? 7.255 10.547 -12.799 1.00 87.44 117 ILE A N 1
ATOM 912 C CA . ILE A 1 117 ? 7.110 10.725 -14.249 1.00 87.44 117 ILE A CA 1
ATOM 913 C C . ILE A 1 117 ? 7.428 9.406 -14.953 1.00 87.44 117 ILE A C 1
ATOM 915 O O . ILE A 1 117 ? 6.610 8.926 -15.738 1.00 87.44 117 ILE A O 1
ATOM 919 N N . ILE A 1 118 ? 8.562 8.786 -14.609 1.00 89.62 118 ILE A N 1
ATOM 920 C CA . ILE A 1 118 ? 8.956 7.489 -15.168 1.00 89.62 118 ILE A CA 1
ATOM 921 C C . ILE A 1 118 ? 7.951 6.399 -14.776 1.00 89.62 118 ILE A C 1
ATOM 923 O O . ILE A 1 118 ? 7.519 5.629 -15.636 1.00 89.62 118 ILE A O 1
ATOM 927 N N . ALA A 1 119 ? 7.538 6.345 -13.505 1.00 89.25 119 ALA A N 1
ATOM 928 C CA . ALA A 1 119 ? 6.582 5.344 -13.032 1.00 89.25 119 ALA A CA 1
ATOM 929 C C . ALA A 1 119 ? 5.223 5.456 -13.747 1.00 89.25 119 ALA A C 1
ATOM 931 O O . ALA A 1 119 ? 4.682 4.465 -14.235 1.00 89.25 119 ALA A O 1
ATOM 932 N N . ARG A 1 120 ? 4.686 6.672 -13.875 1.00 90.06 120 ARG A N 1
ATOM 933 C CA . ARG A 1 120 ? 3.412 6.939 -14.547 1.00 90.06 120 ARG A CA 1
ATOM 934 C C . ARG A 1 120 ? 3.470 6.615 -16.033 1.00 90.06 120 ARG A C 1
ATOM 936 O O . ARG A 1 120 ? 2.521 6.046 -16.566 1.00 90.06 120 ARG A O 1
ATOM 943 N N . ASP A 1 121 ? 4.542 7.001 -16.717 1.00 90.75 121 ASP A N 1
ATOM 944 C CA . ASP A 1 121 ? 4.675 6.743 -18.151 1.00 90.75 121 ASP A CA 1
ATOM 945 C C . ASP A 1 121 ? 4.769 5.230 -18.423 1.00 90.75 121 ASP A C 1
ATOM 947 O O . ASP A 1 121 ? 4.151 4.740 -19.369 1.00 90.75 121 ASP A O 1
ATOM 951 N N . PHE A 1 122 ? 5.414 4.475 -17.525 1.00 90.69 122 PHE A N 1
ATOM 952 C CA . PHE A 1 122 ? 5.390 3.012 -17.545 1.00 90.69 122 PHE A CA 1
ATOM 953 C C . PHE A 1 122 ? 3.975 2.449 -17.337 1.00 90.69 122 PHE A C 1
ATOM 955 O O . PHE A 1 122 ? 3.516 1.638 -18.137 1.00 90.69 122 PHE A O 1
ATOM 962 N N . LEU A 1 123 ? 3.249 2.907 -16.310 1.00 89.31 123 LEU A N 1
ATOM 963 C CA . LEU A 1 123 ? 1.881 2.449 -16.016 1.00 89.31 123 LEU A CA 1
ATOM 964 C C . LEU A 1 123 ? 0.886 2.784 -17.138 1.00 89.31 123 LEU A C 1
ATOM 966 O O . LEU A 1 123 ? -0.057 2.036 -17.376 1.00 89.31 123 LEU A O 1
ATOM 970 N N . LYS A 1 124 ? 1.094 3.889 -17.860 1.00 88.50 124 LYS A N 1
ATOM 971 C CA . LYS A 1 124 ? 0.297 4.231 -19.048 1.00 88.50 124 LYS A CA 1
ATOM 972 C C . LYS A 1 124 ? 0.561 3.291 -20.217 1.00 88.50 124 LYS A C 1
ATOM 974 O O . LYS A 1 124 ? -0.370 2.968 -20.950 1.00 88.50 124 LYS A O 1
ATOM 979 N N . LEU A 1 125 ? 1.817 2.889 -20.409 1.00 88.62 125 LEU A N 1
ATOM 980 C CA . LEU A 1 125 ? 2.200 1.952 -21.462 1.00 88.62 125 LEU A CA 1
ATOM 981 C C . LEU A 1 125 ? 1.754 0.520 -21.131 1.00 88.62 125 LEU A C 1
ATOM 983 O O . LEU A 1 125 ? 1.363 -0.225 -22.029 1.00 88.62 125 LEU A O 1
ATOM 987 N N . HIS A 1 126 ? 1.754 0.173 -19.843 1.00 87.31 126 HIS A N 1
ATOM 988 C CA . HIS A 1 126 ? 1.390 -1.140 -19.320 1.00 87.31 126 HIS A CA 1
ATOM 989 C C . HIS A 1 126 ? 0.327 -1.017 -18.215 1.00 87.31 126 HIS A C 1
ATOM 991 O O . HIS A 1 126 ? 0.655 -1.142 -17.038 1.00 87.31 126 HIS A O 1
ATOM 997 N N . PRO A 1 127 ? -0.962 -0.812 -18.545 1.00 84.25 127 PRO A N 1
ATOM 998 C CA . PRO A 1 127 ? -2.009 -0.650 -17.531 1.00 84.25 127 PRO A CA 1
ATOM 999 C C . PRO A 1 127 ? -2.158 -1.843 -16.580 1.00 84.25 127 PRO A C 1
ATOM 1001 O O . PRO A 1 127 ? -2.507 -1.653 -15.421 1.00 84.25 127 PRO A O 1
ATOM 1004 N N . ALA A 1 128 ? -1.846 -3.062 -17.036 1.00 85.19 128 ALA A N 1
ATOM 1005 C CA . ALA A 1 128 ? -1.837 -4.261 -16.193 1.00 85.19 128 ALA A CA 1
ATOM 1006 C C . ALA A 1 128 ? -0.792 -4.192 -15.063 1.00 85.19 128 ALA A C 1
ATOM 1008 O O . ALA A 1 128 ? -0.926 -4.873 -14.048 1.00 85.19 128 ALA A O 1
ATOM 1009 N N . ALA A 1 129 ? 0.219 -3.329 -15.193 1.00 86.88 129 ALA A N 1
ATOM 1010 C CA . ALA A 1 129 ? 1.283 -3.195 -14.213 1.00 86.88 129 ALA A CA 1
ATOM 1011 C C . ALA A 1 129 ? 0.834 -2.580 -12.881 1.00 86.88 129 ALA A C 1
ATOM 1013 O O . ALA A 1 129 ? 1.514 -2.755 -11.870 1.00 86.88 129 ALA A O 1
ATOM 1014 N N . SER A 1 130 ? -0.304 -1.879 -12.856 1.00 84.12 130 SER A N 1
ATOM 1015 C CA . SER A 1 130 ? -0.868 -1.349 -11.611 1.00 84.12 130 SER A CA 1
ATOM 1016 C C . SER A 1 130 ? -1.364 -2.465 -10.688 1.00 84.12 130 SER A C 1
ATOM 1018 O O . SER A 1 130 ? -1.269 -2.338 -9.465 1.00 84.12 130 SER A O 1
ATOM 1020 N N . THR A 1 131 ? -1.830 -3.576 -11.271 1.00 85.38 131 THR A N 1
ATOM 1021 C CA . THR A 1 131 ? -2.377 -4.724 -10.541 1.00 85.38 131 THR A CA 1
ATOM 1022 C C . THR A 1 131 ? -1.476 -5.956 -10.552 1.00 85.38 131 THR A C 1
ATOM 1024 O O . THR A 1 131 ? -1.720 -6.923 -9.828 1.00 85.38 131 THR A O 1
ATOM 1027 N N . ALA A 1 132 ? -0.399 -5.925 -11.335 1.00 85.88 132 ALA A N 1
ATOM 1028 C CA . ALA A 1 132 ? 0.539 -7.026 -11.434 1.00 85.88 132 ALA A CA 1
ATOM 1029 C C . ALA A 1 132 ? 1.192 -7.358 -10.084 1.00 85.88 132 ALA A C 1
ATOM 1031 O O . ALA A 1 132 ? 1.632 -6.486 -9.327 1.00 85.88 132 ALA A O 1
ATOM 1032 N N . ARG A 1 133 ? 1.313 -8.661 -9.811 1.00 84.19 133 ARG A N 1
ATOM 1033 C CA . ARG A 1 133 ? 2.173 -9.168 -8.740 1.00 84.19 133 ARG A CA 1
ATOM 1034 C C . ARG A 1 133 ? 3.613 -9.118 -9.212 1.00 84.19 133 ARG A C 1
ATOM 1036 O O . ARG A 1 133 ? 4.040 -9.948 -10.011 1.00 84.19 133 ARG A O 1
ATOM 1043 N N . ILE A 1 134 ? 4.354 -8.147 -8.702 1.00 82.25 134 ILE A N 1
ATOM 1044 C CA . ILE A 1 134 ? 5.731 -7.923 -9.113 1.00 82.25 134 ILE A CA 1
ATOM 1045 C C . ILE A 1 134 ? 6.631 -8.941 -8.379 1.00 82.25 134 ILE A C 1
ATOM 1047 O O . ILE A 1 134 ? 6.576 -9.026 -7.151 1.00 82.25 134 ILE A O 1
ATOM 1051 N N . PRO A 1 135 ? 7.452 -9.744 -9.086 1.00 68.50 135 PRO A N 1
ATOM 1052 C CA . PRO A 1 135 ? 8.112 -10.922 -8.507 1.00 68.50 135 PRO A CA 1
ATOM 1053 C C . PRO A 1 135 ? 9.055 -10.656 -7.328 1.00 68.50 135 PRO A C 1
ATOM 1055 O O . PRO A 1 135 ? 9.108 -11.468 -6.403 1.00 68.50 135 PRO A O 1
ATOM 1058 N N . PHE A 1 136 ? 9.780 -9.538 -7.336 1.00 70.88 136 PHE A N 1
ATOM 1059 C CA . PHE A 1 136 ? 10.788 -9.198 -6.321 1.00 70.88 136 PHE A CA 1
ATOM 1060 C C . PHE A 1 136 ? 10.298 -8.184 -5.282 1.00 70.88 136 PHE A C 1
ATOM 1062 O O . PHE A 1 136 ? 10.973 -7.970 -4.278 1.00 70.88 136 PHE A O 1
ATOM 1069 N N . THR A 1 137 ? 9.122 -7.586 -5.472 1.00 63.94 137 THR A N 1
ATOM 1070 C CA . THR A 1 137 ? 8.436 -6.881 -4.386 1.00 63.94 137 THR A CA 1
ATOM 1071 C C . THR A 1 137 ? 7.490 -7.846 -3.694 1.00 63.94 137 THR A C 1
ATOM 1073 O O . THR A 1 137 ? 7.051 -8.848 -4.263 1.00 63.94 137 THR A O 1
ATOM 1076 N N . ARG A 1 138 ? 7.161 -7.574 -2.434 1.00 68.31 138 ARG A N 1
ATOM 1077 C CA . ARG A 1 138 ? 6.256 -8.454 -1.688 1.00 68.31 138 ARG A CA 1
ATOM 1078 C C . ARG A 1 138 ? 4.829 -8.416 -2.233 1.00 68.31 138 ARG A C 1
ATOM 1080 O O . ARG A 1 138 ? 4.102 -9.373 -2.004 1.00 68.31 138 ARG A O 1
ATOM 1087 N N . GLY A 1 139 ? 4.457 -7.416 -3.038 1.00 84.06 139 GLY A N 1
ATOM 1088 C CA . GLY A 1 139 ? 3.137 -7.308 -3.663 1.00 84.06 139 GLY A CA 1
ATOM 1089 C C . GLY A 1 139 ? 3.135 -6.535 -4.984 1.00 84.06 139 GLY A C 1
ATOM 1090 O O . GLY A 1 139 ? 3.928 -6.808 -5.884 1.00 84.06 139 GLY A O 1
ATOM 1091 N N . THR A 1 140 ? 2.194 -5.605 -5.106 1.00 90.50 140 THR A N 1
ATOM 1092 C CA . THR A 1 140 ? 1.979 -4.742 -6.281 1.00 90.50 140 THR A CA 1
ATOM 1093 C C . THR A 1 140 ? 2.895 -3.515 -6.267 1.00 90.50 140 THR A C 1
ATOM 1095 O O . THR A 1 140 ? 3.595 -3.260 -5.283 1.00 90.50 140 THR A O 1
ATOM 1098 N N . VAL A 1 141 ? 2.835 -2.688 -7.318 1.00 91.50 141 VAL A N 1
ATOM 1099 C CA . VAL A 1 141 ? 3.513 -1.377 -7.337 1.00 91.50 141 VAL A CA 1
ATOM 1100 C C . VAL A 1 141 ? 3.100 -0.487 -6.156 1.00 91.50 141 VAL A C 1
ATOM 1102 O O . VAL A 1 141 ? 3.927 0.249 -5.621 1.00 91.50 141 VAL A O 1
ATOM 1105 N N . LEU A 1 142 ? 1.851 -0.607 -5.689 1.00 91.19 142 LEU A N 1
ATOM 1106 C CA . LEU A 1 142 ? 1.351 0.123 -4.526 1.00 91.19 142 LEU A CA 1
ATOM 1107 C C . LEU A 1 142 ? 2.041 -0.324 -3.232 1.00 91.19 142 LEU A C 1
ATOM 1109 O O . LEU A 1 142 ? 2.425 0.519 -2.431 1.00 91.19 142 LEU A O 1
ATOM 1113 N N . HIS A 1 143 ? 2.281 -1.627 -3.056 1.00 89.31 143 HIS A N 1
ATOM 1114 C CA . HIS A 1 143 ? 3.047 -2.129 -1.910 1.00 89.31 143 HIS A CA 1
ATOM 1115 C C . HIS A 1 143 ? 4.478 -1.592 -1.928 1.00 89.31 143 HIS A C 1
ATOM 1117 O O . HIS A 1 143 ? 4.970 -1.138 -0.901 1.00 89.31 143 HIS A O 1
ATOM 1123 N N . ALA A 1 144 ? 5.117 -1.566 -3.102 1.00 90.19 144 ALA A N 1
ATOM 1124 C CA . ALA A 1 144 ? 6.461 -1.017 -3.252 1.00 90.19 144 ALA A CA 1
ATOM 1125 C C . ALA A 1 144 ? 6.523 0.485 -2.922 1.00 90.19 144 ALA A C 1
ATOM 1127 O O . ALA A 1 144 ? 7.473 0.935 -2.286 1.00 90.19 144 ALA A O 1
ATOM 1128 N N . ALA A 1 145 ? 5.509 1.258 -3.323 1.00 90.94 145 ALA A N 1
ATOM 1129 C CA . ALA A 1 145 ? 5.401 2.677 -2.982 1.00 90.94 145 ALA A CA 1
ATOM 1130 C C . ALA A 1 145 ? 5.186 2.889 -1.480 1.00 90.94 145 ALA A C 1
ATOM 1132 O O . ALA A 1 145 ? 5.754 3.823 -0.908 1.00 90.94 145 ALA A O 1
ATOM 1133 N N . VAL A 1 146 ? 4.413 1.998 -0.847 1.00 89.31 146 VAL A N 1
ATOM 1134 C CA . VAL A 1 146 ? 4.182 2.039 0.594 1.00 89.31 146 VAL A CA 1
ATOM 1135 C C . VAL A 1 146 ? 5.443 1.705 1.388 1.00 89.31 146 VAL A C 1
ATOM 1137 O O . VAL A 1 146 ? 5.826 2.467 2.271 1.00 89.31 146 VAL A O 1
ATOM 1140 N N . GLU A 1 147 ? 6.121 0.610 1.041 1.00 86.25 147 GLU A N 1
ATOM 1141 C CA . GLU A 1 147 ? 7.380 0.191 1.672 1.00 86.25 147 GLU A CA 1
ATOM 1142 C C . GLU A 1 147 ? 8.505 1.218 1.474 1.00 86.25 147 GLU A C 1
ATOM 1144 O O . GLU A 1 147 ? 9.383 1.341 2.323 1.00 86.25 147 GLU A O 1
ATOM 1149 N N . ALA A 1 148 ? 8.481 1.971 0.371 1.00 85.31 148 ALA A N 1
ATOM 1150 C CA . ALA A 1 148 ? 9.442 3.034 0.096 1.00 85.31 148 ALA A CA 1
ATOM 1151 C C . ALA A 1 148 ? 9.078 4.391 0.736 1.00 85.31 148 ALA A C 1
ATOM 1153 O O . ALA A 1 148 ? 9.792 5.366 0.494 1.00 85.31 148 ALA A O 1
ATOM 1154 N N . GLU A 1 149 ? 7.980 4.474 1.499 1.00 85.19 149 GLU A N 1
ATOM 1155 C CA . GLU A 1 149 ? 7.484 5.694 2.162 1.00 85.19 149 GLU A CA 1
ATOM 1156 C C . GLU A 1 149 ? 7.247 6.874 1.196 1.00 85.19 149 GLU A C 1
ATOM 1158 O O . GLU A 1 149 ? 7.469 8.044 1.514 1.00 85.19 149 GLU A O 1
ATOM 1163 N N . GLN A 1 150 ? 6.798 6.580 -0.028 1.00 87.81 150 GLN A N 1
ATOM 1164 C CA . GLN A 1 150 ? 6.632 7.588 -1.078 1.00 87.81 150 GLN A CA 1
ATOM 1165 C C . GLN A 1 150 ? 5.212 8.150 -1.112 1.00 87.81 150 GLN A C 1
ATOM 1167 O O . GLN A 1 150 ? 4.452 7.871 -2.038 1.00 87.81 150 GLN A O 1
ATOM 1172 N N . GLU A 1 151 ? 4.871 8.992 -0.134 1.00 86.12 151 GLU A N 1
ATOM 1173 C CA . GLU A 1 151 ? 3.532 9.588 0.035 1.00 86.12 151 GLU A CA 1
ATOM 1174 C C . GLU A 1 151 ? 2.933 10.145 -1.269 1.00 86.12 151 GLU A C 1
ATOM 1176 O O . GLU A 1 151 ? 1.815 9.794 -1.634 1.00 86.12 151 GLU A O 1
ATOM 1181 N N . CYS A 1 152 ? 3.696 10.963 -2.010 1.00 84.06 152 CYS A N 1
ATOM 1182 C CA . CYS A 1 152 ? 3.225 11.580 -3.257 1.00 84.06 152 CYS A CA 1
ATOM 1183 C C . CYS A 1 152 ? 2.898 10.546 -4.342 1.00 84.06 152 CYS A C 1
ATOM 1185 O O . CYS A 1 152 ? 1.995 10.753 -5.140 1.00 84.06 152 CYS A O 1
ATOM 1187 N N . ILE A 1 153 ? 3.656 9.450 -4.403 1.00 85.62 153 ILE A N 1
ATOM 1188 C CA . ILE A 1 153 ? 3.414 8.391 -5.387 1.00 85.62 153 ILE A CA 1
ATOM 1189 C C . ILE A 1 153 ? 2.220 7.544 -4.949 1.00 85.62 153 ILE A C 1
ATOM 1191 O O . ILE A 1 153 ? 1.424 7.150 -5.791 1.00 85.62 153 ILE A O 1
ATOM 1195 N N . VAL A 1 154 ? 2.068 7.287 -3.648 1.00 88.88 154 VAL A N 1
ATOM 1196 C CA . VAL A 1 154 ? 0.924 6.546 -3.101 1.00 88.88 154 VAL A CA 1
ATOM 1197 C C . VAL A 1 154 ? -0.387 7.273 -3.392 1.00 88.88 154 VAL A C 1
ATOM 1199 O O . VAL A 1 154 ? -1.309 6.643 -3.898 1.00 88.88 154 VAL A O 1
ATOM 1202 N N . GLU A 1 155 ? -0.457 8.584 -3.150 1.00 88.38 155 GLU A N 1
ATOM 1203 C CA . GLU A 1 155 ? -1.640 9.402 -3.459 1.00 88.38 155 GLU A CA 1
ATOM 1204 C C . GLU A 1 155 ? -2.020 9.319 -4.948 1.00 88.38 155 GLU A C 1
ATOM 1206 O O . GLU A 1 155 ? -3.172 9.069 -5.303 1.00 88.38 155 GLU A O 1
ATOM 1211 N N . GLU A 1 156 ? -1.040 9.461 -5.839 1.00 87.19 156 GLU A N 1
ATOM 1212 C CA . GLU A 1 156 ? -1.264 9.382 -7.284 1.00 87.19 156 GLU A CA 1
ATOM 1213 C C . GLU A 1 156 ? -1.675 7.972 -7.743 1.00 87.19 156 GLU A C 1
ATOM 1215 O O . GLU A 1 156 ? -2.558 7.828 -8.591 1.00 87.19 156 GLU A O 1
ATOM 1220 N N . LEU A 1 157 ? -1.074 6.923 -7.171 1.00 88.31 157 LEU A N 1
ATOM 1221 C CA . LEU A 1 157 ? -1.437 5.536 -7.460 1.00 88.31 157 LEU A CA 1
ATOM 1222 C C . LEU A 1 157 ? -2.864 5.220 -7.002 1.00 88.31 157 LEU A C 1
ATOM 1224 O O . LEU A 1 157 ? -3.594 4.581 -7.754 1.00 88.31 157 LEU A O 1
ATOM 1228 N N . VAL A 1 158 ? -3.284 5.689 -5.823 1.00 86.81 158 VAL A N 1
ATOM 1229 C CA . VAL A 1 158 ? -4.663 5.514 -5.329 1.00 86.81 158 VAL A CA 1
ATOM 1230 C C . VAL A 1 158 ? -5.672 6.148 -6.284 1.00 86.81 158 VAL A C 1
ATOM 1232 O O . VAL A 1 158 ? -6.680 5.530 -6.601 1.00 86.81 158 VAL A O 1
ATOM 1235 N N . ASN A 1 159 ? -5.367 7.325 -6.835 1.00 86.00 159 ASN A N 1
ATOM 1236 C CA . ASN A 1 159 ? -6.237 7.990 -7.810 1.00 86.00 159 ASN A CA 1
ATOM 1237 C C . ASN A 1 159 ? -6.316 7.272 -9.172 1.00 86.00 159 ASN A C 1
ATOM 1239 O O . ASN A 1 159 ? -7.210 7.557 -9.971 1.00 86.00 159 ASN A O 1
ATOM 1243 N N . MET A 1 160 ? -5.374 6.374 -9.471 1.00 82.50 160 MET A N 1
ATOM 1244 C CA . MET A 1 160 ? -5.333 5.612 -10.723 1.00 82.50 160 MET A CA 1
ATOM 1245 C C . MET A 1 160 ? -5.882 4.186 -10.600 1.00 82.50 160 MET A C 1
ATOM 1247 O O . MET A 1 160 ? -6.290 3.605 -11.607 1.00 82.50 160 MET A O 1
ATOM 1251 N N . ILE A 1 161 ? -5.829 3.601 -9.405 1.00 84.56 161 ILE A N 1
ATOM 1252 C CA . ILE A 1 161 ? -6.171 2.203 -9.135 1.00 84.56 161 ILE A CA 1
ATOM 1253 C C . ILE A 1 161 ? -7.635 2.116 -8.677 1.00 84.56 161 ILE A C 1
ATOM 1255 O O . ILE A 1 161 ? -8.143 3.014 -8.015 1.00 84.56 161 ILE A O 1
ATOM 1259 N N . SER A 1 162 ? -8.340 1.043 -9.049 1.00 79.69 162 SER A N 1
ATOM 1260 C CA . SER A 1 162 ? -9.721 0.834 -8.599 1.00 79.69 162 SER A CA 1
ATOM 1261 C C . SER A 1 162 ? -9.778 0.396 -7.129 1.00 79.69 162 SER A C 1
ATOM 1263 O O . SER A 1 162 ? -8.864 -0.273 -6.651 1.00 79.69 162 SER A O 1
ATOM 1265 N N . GLU A 1 163 ? -10.873 0.685 -6.418 1.00 71.75 163 GLU A N 1
ATOM 1266 C CA . GLU A 1 163 ? -11.068 0.247 -5.020 1.00 71.75 163 GLU A CA 1
ATOM 1267 C C . GLU A 1 163 ? -10.870 -1.269 -4.835 1.00 71.75 163 GLU A C 1
ATOM 1269 O O . GLU A 1 163 ? -10.278 -1.720 -3.855 1.00 71.75 163 GLU A O 1
ATOM 1274 N N . HIS A 1 164 ? -11.316 -2.069 -5.810 1.00 74.00 164 HIS A N 1
ATOM 1275 C CA . HIS A 1 164 ? -11.118 -3.520 -5.808 1.00 74.00 164 HIS A CA 1
ATOM 1276 C C . HIS A 1 164 ? -9.628 -3.892 -5.812 1.00 74.00 164 HIS A C 1
ATOM 1278 O O . HIS A 1 164 ? -9.199 -4.807 -5.109 1.00 74.00 164 HIS A O 1
ATOM 1284 N N . ASP A 1 165 ? -8.829 -3.165 -6.585 1.00 79.00 165 ASP A N 1
ATOM 1285 C CA . ASP A 1 165 ? -7.408 -3.437 -6.756 1.00 79.00 165 ASP A CA 1
ATOM 1286 C C . ASP A 1 165 ? -6.560 -2.881 -5.596 1.00 79.00 165 ASP A C 1
ATOM 1288 O O . ASP A 1 165 ? -5.474 -3.399 -5.326 1.00 79.00 165 ASP A O 1
ATOM 1292 N N . LEU A 1 166 ? -7.072 -1.890 -4.849 1.00 80.06 166 LEU A N 1
ATOM 1293 C CA . LEU A 1 166 ? -6.486 -1.425 -3.581 1.00 80.06 166 LEU A CA 1
ATOM 1294 C C . LEU A 1 166 ? -6.528 -2.508 -2.493 1.00 80.06 166 LEU A C 1
ATOM 1296 O O . LEU A 1 166 ? -5.625 -2.586 -1.656 1.00 80.06 166 LEU A O 1
ATOM 1300 N N . ALA A 1 167 ? -7.549 -3.368 -2.520 1.00 80.62 167 ALA A N 1
ATOM 1301 C CA . ALA A 1 167 ? -7.713 -4.471 -1.576 1.00 80.62 167 ALA A CA 1
ATOM 1302 C C . ALA A 1 167 ? -6.834 -5.695 -1.898 1.00 80.62 167 ALA A C 1
ATOM 1304 O O . ALA A 1 167 ? -6.878 -6.693 -1.172 1.00 80.62 167 ALA A O 1
ATOM 1305 N N . MET A 1 168 ? -6.030 -5.651 -2.967 1.00 80.88 168 MET A N 1
ATOM 1306 C CA . MET A 1 168 ? -5.139 -6.759 -3.295 1.00 80.88 168 MET A CA 1
ATOM 1307 C C . MET A 1 168 ? -4.097 -6.994 -2.211 1.00 80.88 168 MET A C 1
ATOM 1309 O O . MET A 1 168 ? -3.482 -6.071 -1.677 1.00 80.88 168 MET A O 1
ATOM 1313 N N . GLN A 1 169 ? -3.866 -8.275 -1.951 1.00 84.19 169 GLN A N 1
ATOM 1314 C CA . GLN A 1 169 ? -2.920 -8.731 -0.953 1.00 84.19 169 GLN A CA 1
ATOM 1315 C C . GLN A 1 169 ? -1.572 -9.103 -1.577 1.00 84.19 169 GLN A C 1
ATOM 1317 O O . GLN A 1 169 ? -1.484 -9.750 -2.634 1.00 84.19 169 GLN A O 1
ATOM 1322 N N . ASP A 1 170 ? -0.518 -8.723 -0.869 1.00 81.75 170 ASP A N 1
ATOM 1323 C CA . ASP A 1 170 ? 0.858 -9.135 -1.080 1.00 81.75 170 ASP A CA 1
ATOM 1324 C C . ASP A 1 170 ? 1.033 -10.658 -0.851 1.00 81.75 170 ASP A C 1
ATOM 1326 O O . ASP A 1 170 ? 0.080 -11.40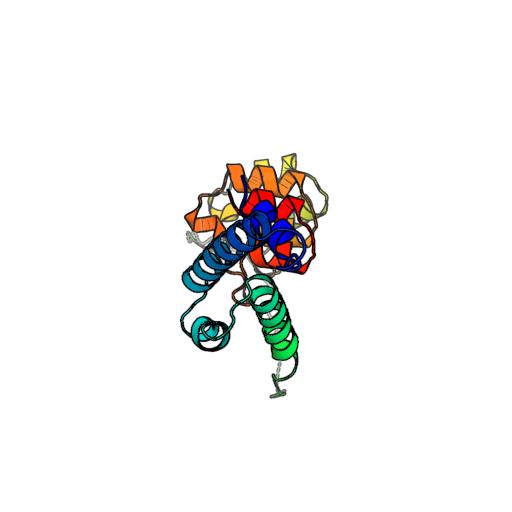0 -0.590 1.00 81.75 170 ASP A O 1
ATOM 1330 N N . LYS A 1 171 ? 2.258 -11.169 -0.991 1.00 77.88 171 LYS A N 1
ATOM 1331 C CA . LYS A 1 171 ? 2.581 -12.597 -0.820 1.00 77.88 171 LYS A CA 1
ATOM 1332 C C . LYS A 1 171 ? 2.358 -13.113 0.606 1.00 77.88 171 LYS A C 1
ATOM 1334 O O . LYS A 1 171 ? 2.347 -14.323 0.802 1.00 77.88 171 LYS A O 1
ATOM 1339 N N . LEU A 1 172 ? 2.200 -12.224 1.580 1.00 72.50 172 LEU A N 1
ATOM 1340 C CA . LEU A 1 172 ? 1.966 -12.539 2.986 1.00 72.50 172 LEU A CA 1
ATOM 1341 C C . LEU A 1 172 ? 0.506 -12.328 3.398 1.00 72.50 172 LEU A C 1
ATOM 1343 O O . LEU A 1 172 ? 0.171 -12.512 4.564 1.00 72.50 172 LEU A O 1
ATOM 1347 N N . GLY A 1 173 ? -0.371 -11.978 2.453 1.00 75.88 173 GLY A N 1
ATOM 1348 C CA . GLY A 1 173 ? -1.779 -11.717 2.737 1.00 75.88 173 GLY A CA 1
ATOM 1349 C C . GLY A 1 173 ? -2.054 -10.294 3.231 1.00 75.88 173 GLY A C 1
ATOM 1350 O O . GLY A 1 173 ? -3.172 -10.012 3.659 1.00 75.88 173 GLY A O 1
ATOM 1351 N N . TYR A 1 174 ? -1.075 -9.390 3.178 1.00 79.94 174 TYR A N 1
ATOM 1352 C CA . TYR A 1 174 ? -1.221 -8.015 3.646 1.00 79.94 174 TYR A CA 1
ATOM 1353 C C . TYR A 1 174 ? -1.618 -7.081 2.512 1.00 79.94 174 TYR A C 1
ATOM 1355 O O . TYR A 1 174 ? -1.124 -7.205 1.399 1.00 79.94 174 TYR A O 1
ATOM 1363 N N . THR A 1 175 ? -2.506 -6.131 2.793 1.00 86.81 175 THR A N 1
ATOM 1364 C CA . THR A 1 175 ? -2.820 -5.040 1.863 1.00 86.81 175 THR A CA 1
ATOM 1365 C C . THR A 1 175 ? -1.817 -3.901 2.017 1.00 86.81 175 THR A C 1
ATOM 1367 O O . THR A 1 175 ? -1.164 -3.762 3.056 1.00 86.81 175 THR A O 1
ATOM 1370 N N . ALA A 1 176 ? -1.751 -3.013 1.026 1.00 87.19 176 ALA A N 1
ATOM 1371 C CA . ALA A 1 176 ? -0.926 -1.810 1.109 1.00 87.19 176 ALA A CA 1
ATOM 1372 C C . ALA A 1 176 ? -1.312 -0.935 2.320 1.00 87.19 176 ALA A C 1
ATOM 1374 O O . ALA A 1 176 ? -0.437 -0.386 2.990 1.00 87.19 176 ALA A O 1
ATOM 1375 N N . LEU A 1 177 ? -2.610 -0.872 2.655 1.00 83.19 177 LEU A N 1
ATOM 1376 C CA . LEU A 1 177 ? -3.111 -0.188 3.852 1.00 83.19 177 LEU A CA 1
ATOM 1377 C C . LEU A 1 177 ? -2.530 -0.795 5.135 1.00 83.19 177 LEU A C 1
ATOM 1379 O O . LEU A 1 177 ? -2.066 -0.060 6.002 1.00 83.19 177 LEU A O 1
ATOM 1383 N N . TYR A 1 178 ? -2.511 -2.126 5.252 1.00 78.56 178 TYR A N 1
ATOM 1384 C CA . TYR A 1 178 ? -1.921 -2.797 6.412 1.00 78.56 178 TYR A CA 1
ATOM 1385 C C . TYR A 1 178 ? -0.441 -2.431 6.577 1.00 78.56 178 TYR A C 1
ATOM 1387 O O . TYR A 1 178 ? -0.016 -2.064 7.673 1.00 78.56 178 TYR A O 1
ATOM 1395 N N . VAL A 1 179 ? 0.330 -2.459 5.484 1.00 78.69 179 VAL A N 1
ATOM 1396 C CA . VAL A 1 179 ? 1.755 -2.098 5.514 1.00 78.69 179 VAL A CA 1
ATOM 1397 C C . VAL A 1 179 ? 1.938 -0.657 6.008 1.00 78.69 179 VAL A C 1
ATOM 1399 O O . VAL A 1 179 ? 2.733 -0.443 6.921 1.00 78.69 179 VAL A O 1
ATOM 1402 N N . ALA A 1 180 ? 1.149 0.300 5.504 1.00 81.88 180 ALA A N 1
ATOM 1403 C CA . ALA A 1 180 ? 1.204 1.706 5.924 1.00 81.88 180 ALA A CA 1
ATOM 1404 C C . ALA A 1 180 ? 0.866 1.912 7.414 1.00 81.88 180 ALA A C 1
ATOM 1406 O O . ALA A 1 180 ? 1.481 2.736 8.090 1.00 81.88 180 ALA A O 1
ATOM 1407 N N . ILE A 1 181 ? -0.087 1.139 7.946 1.00 79.38 181 ILE A N 1
ATOM 1408 C CA . ILE A 1 181 ? -0.446 1.172 9.371 1.00 79.38 181 ILE A CA 1
ATOM 1409 C C . ILE A 1 181 ? 0.709 0.655 10.224 1.00 79.38 181 ILE A C 1
ATOM 1411 O O . ILE A 1 181 ? 1.094 1.287 11.206 1.00 79.38 181 ILE A O 1
ATOM 1415 N N . THR A 1 182 ? 1.277 -0.491 9.849 1.00 77.31 182 THR A N 1
ATOM 1416 C CA . THR A 1 182 ? 2.348 -1.124 10.631 1.00 77.31 182 THR A CA 1
ATOM 1417 C C . THR A 1 182 ? 3.670 -0.363 10.585 1.00 77.31 182 THR A C 1
ATOM 1419 O O . THR A 1 182 ? 4.447 -0.460 11.532 1.00 77.31 182 THR A O 1
ATOM 1422 N N . SER A 1 183 ? 3.917 0.427 9.536 1.00 73.62 183 SER A N 1
ATOM 1423 C CA . SER A 1 183 ? 5.064 1.340 9.472 1.00 73.62 183 SER A CA 1
ATOM 1424 C C . SER A 1 183 ? 4.851 2.639 10.259 1.00 73.62 183 SER A C 1
ATOM 1426 O O . SER A 1 183 ? 5.790 3.417 10.412 1.00 73.62 183 SER A O 1
ATOM 1428 N N . GLY A 1 184 ? 3.643 2.886 10.782 1.00 73.62 184 GLY A N 1
ATOM 1429 C CA . GLY A 1 184 ? 3.302 4.121 11.490 1.00 73.62 184 GLY A CA 1
ATOM 1430 C C . GLY A 1 184 ? 3.158 5.336 10.570 1.00 73.62 184 GLY A C 1
ATOM 1431 O O . GLY A 1 184 ? 3.137 6.468 11.054 1.00 73.62 184 GLY A O 1
ATOM 1432 N N . ASN A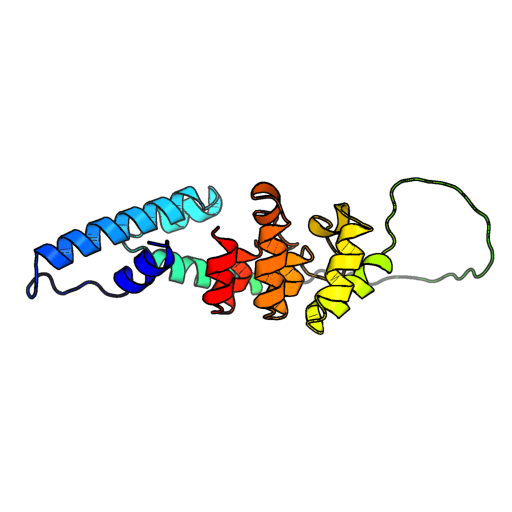 1 185 ? 3.052 5.131 9.252 1.00 76.06 185 ASN A N 1
ATOM 1433 C CA . ASN A 1 185 ? 2.903 6.217 8.292 1.00 76.06 185 ASN A CA 1
ATOM 1434 C C . ASN A 1 185 ? 1.418 6.582 8.121 1.00 76.06 185 ASN A C 1
ATOM 1436 O O . ASN A 1 185 ? 0.731 6.138 7.196 1.00 76.06 185 ASN A O 1
ATOM 1440 N N . GLN A 1 186 ? 0.925 7.401 9.055 1.00 78.44 186 GLN A N 1
ATOM 1441 C CA . GLN A 1 186 ? -0.478 7.819 9.129 1.00 78.44 186 GLN A CA 1
ATOM 1442 C C . GLN A 1 186 ? -0.977 8.440 7.821 1.00 78.44 186 GLN A C 1
ATOM 1444 O O . GLN A 1 186 ? -2.076 8.132 7.368 1.00 78.44 186 GLN A O 1
ATOM 1449 N N . ARG A 1 187 ? -0.166 9.288 7.187 1.00 77.06 187 ARG A N 1
ATOM 1450 C CA . ARG A 1 187 ? -0.575 10.018 5.986 1.00 77.06 187 ARG A CA 1
ATOM 1451 C C . ARG A 1 187 ? -0.829 9.090 4.800 1.00 77.06 187 ARG A C 1
ATOM 1453 O O . ARG A 1 187 ? -1.785 9.278 4.057 1.00 77.06 187 ARG A O 1
ATOM 1460 N N . MET A 1 188 ? -0.020 8.046 4.655 1.00 79.38 188 MET A N 1
ATOM 1461 C CA . MET A 1 188 ? -0.228 7.030 3.621 1.00 79.38 188 MET A CA 1
ATOM 1462 C C . MET A 1 188 ? -1.418 6.130 3.927 1.00 79.38 188 MET A C 1
ATOM 1464 O O . MET A 1 188 ? -2.159 5.773 3.012 1.00 79.38 188 MET A O 1
ATOM 1468 N N . ALA A 1 189 ? -1.642 5.806 5.202 1.00 78.50 189 ALA A N 1
ATOM 1469 C CA . ALA A 1 189 ? -2.839 5.084 5.610 1.00 78.50 189 ALA A CA 1
ATOM 1470 C C . ALA A 1 189 ? -4.116 5.885 5.302 1.00 78.50 189 ALA A C 1
ATOM 1472 O O . ALA A 1 189 ? -5.104 5.296 4.882 1.00 78.50 189 ALA A O 1
ATOM 1473 N N . GLU A 1 190 ? -4.098 7.213 5.452 1.00 76.94 190 GLU A N 1
ATOM 1474 C CA . GLU A 1 190 ? -5.225 8.079 5.082 1.00 76.94 190 GLU A CA 1
ATOM 1475 C C . GLU A 1 190 ? -5.532 8.025 3.580 1.00 76.94 190 GLU A C 1
ATOM 1477 O O . GLU A 1 190 ? -6.697 7.871 3.221 1.00 76.94 190 GLU A O 1
ATOM 1482 N N . PHE A 1 191 ? -4.517 8.066 2.709 1.00 77.50 191 PHE A N 1
ATOM 1483 C CA . PHE A 1 191 ? -4.730 7.930 1.262 1.00 77.50 191 PHE A CA 1
ATOM 1484 C C . PHE A 1 191 ? -5.350 6.580 0.885 1.00 77.50 191 PHE A C 1
ATOM 1486 O O . PHE A 1 191 ? -6.236 6.519 0.040 1.00 77.50 191 PHE A O 1
ATOM 1493 N N . LEU A 1 192 ? -4.929 5.501 1.543 1.00 76.81 192 LEU A N 1
ATOM 1494 C CA . LEU A 1 192 ? -5.336 4.128 1.224 1.00 76.81 192 LEU A CA 1
ATOM 1495 C C . LEU A 1 192 ? -6.712 3.720 1.784 1.00 76.81 192 LEU A C 1
ATOM 1497 O O . LEU A 1 192 ? -7.144 2.592 1.556 1.00 76.81 192 LEU A O 1
ATOM 1501 N N . MET A 1 193 ? -7.379 4.598 2.538 1.00 72.19 193 MET A N 1
ATOM 1502 C CA . MET A 1 193 ? -8.740 4.388 3.062 1.00 72.19 193 MET A CA 1
ATOM 1503 C C . MET A 1 193 ? -9.833 5.072 2.231 1.00 72.19 193 MET A C 1
ATOM 1505 O O . MET A 1 193 ? -10.999 5.027 2.632 1.00 72.19 193 MET A O 1
ATOM 1509 N N . THR A 1 194 ? -9.442 5.748 1.150 1.00 58.00 194 THR A N 1
ATOM 1510 C CA . THR A 1 194 ? -10.332 6.508 0.261 1.00 58.00 194 THR A CA 1
ATOM 1511 C C . THR A 1 194 ? -11.052 5.584 -0.703 1.00 58.00 194 THR A C 1
ATOM 1513 O O . THR A 1 194 ? -12.266 5.817 -0.887 1.00 58.00 194 THR A O 1
#

Sequence (194 aa):
MGLWNLVETSSKPPKPEDDVVEFEAWRKRNDMTLQAIQSSCGMNILSWINNICSANIALEMLAKMFMESNGQDKLIQTEDDDSIINKGNSSSKDNAGQEREDDYAGLVKAVQSRDWIIARDFLKLHPAASTARIPFTRGTVLHAAVEAEQECIVEELVNMISEHDLAMQDKLGYTALYVAITSGNQRMAEFLMT